Protein AF-A0AAV2A8S5-F1 (afdb_monomer)

Solvent-accessible surface area (backbone atoms only — not comparable to full-atom values): 15369 Å² total; per-residue (Å²): 133,88,80,83,81,82,89,69,86,78,89,75,78,63,73,61,67,62,59,47,52,52,44,52,50,54,40,58,57,46,74,71,39,94,86,59,52,70,71,55,51,49,51,48,52,50,54,44,53,50,54,53,51,52,50,52,51,51,54,52,54,48,53,51,50,53,50,50,52,51,53,51,54,50,52,52,52,51,51,53,52,51,51,53,52,54,51,53,52,53,51,52,53,48,54,54,48,52,51,51,52,50,49,52,51,52,53,53,51,48,55,51,50,50,56,53,47,56,52,51,51,53,52,49,52,53,52,51,52,51,53,50,53,53,48,52,52,53,48,53,52,49,53,51,52,50,53,53,50,54,54,48,52,50,55,48,50,56,50,48,54,54,52,40,50,77,67,74,42,56,81,60,50,63,63,48,65,76,73,61,86,65,79,85,64,75,70,66,72,72,69,60,69,79,76,70,68,88,76,72,89,74,74,77,77,78,78,73,86,81,81,84,83,83,87,80,88,85,85,86,84,83,86,79,90,84,88,82,86,84,90,83,86,90,84,88,86,89,79,89,86,83,84,85,135

Sequence (245 aa):
MNNQVDTSDDSCKSPTGLRNKNLDERFLEAESNPNISELELFGIRRKRVEAENARRRALINKAITDKKMQTQAEAIKLAKITQELNRLDSILSADVSILRDYIEQASMEFSKAEKRYLKAEKEFIEAKFDLYEKMQRKEQLTEHLCAIIEQNENRKADKLVELMKQLEMEAIIEDYDINNSQPVLSKFCLLNDETYHCCQTLKPSQKTPSTDLKQEQEAVPQTPEEINSPEDSMKTENCCTDQSP

InterPro domains:
  IPR007033 RAB6-interacting golgin [PF04949] (31-168)
  IPR007033 RAB6-interacting golgin [PTHR21470] (29-203)

Mean predicted aligned error: 18.64 Å

Secondary structure (DSSP, 8-state):
--------------THHHHHHHHHHHHHHHHS-TTS-HHHHHHHHHHHHHHHHHHHHHHHHHHHHHHHHHHHHHHHHHHHHHHHHHHHHHHHHHHHHHHHHHHHHHHHHHHHHHHHHHHHHHHHHHHHHHHHHHHHHHHHHHHHHHHHHHHHHHHHHHHHHHHHHHTT-HHHHHHHHTT--S-TTTTSGGGGTTT--TT---PPP----------------------------------------

Organism: NCBI:txid280406

Radius of gyration: 59.89 Å; Cα contacts (8 Å, |Δi|>4): 23; chains: 1; bounding box: 113×79×164 Å

Structure (mmCIF, N/CA/C/O backbone):
data_AF-A0AAV2A8S5-F1
#
_entry.id   AF-A0AAV2A8S5-F1
#
loop_
_atom_site.group_PDB
_atom_site.id
_atom_site.type_symbol
_atom_site.label_atom_id
_atom_site.label_alt_id
_atom_site.label_comp_id
_atom_site.label_asym_id
_atom_site.label_entity_id
_atom_site.label_seq_id
_atom_site.pdbx_PDB_ins_code
_atom_site.Cartn_x
_atom_site.Cartn_y
_atom_site.Cartn_z
_atom_site.occupancy
_atom_site.B_iso_or_equiv
_atom_site.auth_seq_id
_atom_site.auth_comp_id
_atom_site.auth_asym_id
_atom_site.auth_atom_id
_atom_site.pdbx_PDB_model_num
ATOM 1 N N . MET A 1 1 ? 43.458 7.296 -16.568 1.00 42.97 1 MET A N 1
ATOM 2 C CA . MET A 1 1 ? 44.382 6.630 -17.508 1.00 42.97 1 MET A CA 1
ATOM 3 C C . MET A 1 1 ? 44.325 7.383 -18.820 1.00 42.97 1 MET A C 1
ATOM 5 O O . MET A 1 1 ? 43.263 7.452 -19.424 1.00 42.97 1 MET A O 1
ATOM 9 N N . ASN A 1 2 ? 45.441 8.032 -19.153 1.00 38.00 2 ASN A N 1
ATOM 10 C CA . ASN A 1 2 ? 45.689 8.737 -20.407 1.00 38.00 2 ASN A CA 1
ATOM 11 C C . ASN A 1 2 ? 45.320 7.865 -21.608 1.00 38.00 2 ASN A C 1
ATOM 13 O O . ASN A 1 2 ? 45.673 6.693 -21.610 1.00 38.00 2 ASN A O 1
ATOM 17 N N . ASN A 1 3 ? 44.715 8.456 -22.637 1.00 39.16 3 ASN A N 1
ATOM 18 C CA . ASN A 1 3 ? 44.991 8.045 -24.009 1.00 39.16 3 ASN A CA 1
ATOM 19 C C . ASN A 1 3 ? 45.106 9.293 -24.879 1.00 39.16 3 ASN A C 1
ATOM 21 O O . ASN A 1 3 ? 44.138 9.894 -25.338 1.00 39.16 3 ASN A O 1
ATOM 25 N N . GLN A 1 4 ? 46.370 9.672 -24.982 1.00 40.53 4 GLN A N 1
ATOM 26 C CA . GLN A 1 4 ? 46.998 10.596 -25.895 1.00 40.53 4 GLN A CA 1
ATOM 27 C C . GLN A 1 4 ? 46.743 10.080 -27.315 1.00 40.53 4 GLN A C 1
ATOM 29 O O . GLN A 1 4 ? 47.153 8.974 -27.660 1.00 40.53 4 GLN A O 1
ATOM 34 N N . VAL A 1 5 ? 45.981 10.830 -28.109 1.00 43.56 5 VAL A N 1
ATOM 35 C CA . VAL A 1 5 ? 45.852 10.554 -29.541 1.00 43.56 5 VAL A CA 1
ATOM 36 C C . VAL A 1 5 ? 47.035 11.243 -30.201 1.00 43.56 5 VAL A C 1
ATOM 38 O O . VAL A 1 5 ? 46.997 12.445 -30.454 1.00 43.56 5 VAL A O 1
ATOM 41 N N . ASP A 1 6 ? 48.101 10.473 -30.405 1.00 38.03 6 ASP A N 1
ATOM 42 C CA . ASP A 1 6 ? 49.208 10.833 -31.283 1.00 38.03 6 ASP A CA 1
ATOM 43 C C . ASP A 1 6 ? 48.657 11.059 -32.693 1.00 38.03 6 ASP A C 1
ATOM 45 O O . ASP A 1 6 ? 48.356 10.131 -33.443 1.00 38.03 6 ASP A O 1
ATOM 49 N N . THR A 1 7 ? 48.491 12.325 -33.057 1.00 46.66 7 THR A N 1
ATOM 50 C CA . THR A 1 7 ? 48.400 12.752 -34.449 1.00 46.66 7 THR A CA 1
ATOM 51 C C . THR A 1 7 ? 49.823 12.987 -34.936 1.00 46.66 7 THR A C 1
ATOM 53 O O . THR A 1 7 ? 50.337 14.104 -34.884 1.00 46.66 7 THR A O 1
ATOM 56 N N . SER A 1 8 ? 50.490 11.920 -35.359 1.00 44.34 8 SER A N 1
ATOM 57 C CA . SER A 1 8 ? 51.771 11.992 -36.056 1.00 44.34 8 SER A CA 1
ATOM 58 C C . SER A 1 8 ? 51.710 11.103 -37.289 1.00 44.34 8 SER A C 1
ATOM 60 O O . SER A 1 8 ? 51.381 9.928 -37.189 1.00 44.34 8 SER A O 1
ATOM 62 N N . ASP A 1 9 ? 51.989 11.742 -38.424 1.00 38.28 9 ASP A N 1
ATOM 63 C CA . ASP A 1 9 ? 52.490 11.192 -39.679 1.00 38.28 9 ASP A CA 1
ATOM 64 C C . ASP A 1 9 ? 51.774 9.979 -40.297 1.00 38.28 9 ASP A C 1
ATOM 66 O O . ASP A 1 9 ? 51.889 8.851 -39.843 1.00 38.28 9 ASP A O 1
ATOM 70 N N . ASP A 1 10 ? 51.185 10.186 -41.480 1.00 38.72 10 ASP A N 1
ATOM 71 C CA . ASP A 1 10 ? 51.929 9.738 -42.659 1.00 38.72 10 ASP A CA 1
ATOM 72 C C . ASP A 1 10 ? 51.456 10.442 -43.939 1.00 38.72 10 ASP A C 1
ATOM 74 O O . ASP A 1 10 ? 50.344 10.256 -44.451 1.00 38.72 10 ASP A O 1
ATOM 78 N N . SER A 1 11 ? 52.350 11.261 -44.485 1.00 45.50 11 SER A N 1
ATOM 79 C CA . SER A 1 11 ? 52.284 11.807 -45.835 1.00 45.50 11 SER A CA 1
ATOM 80 C C . SER A 1 11 ? 52.452 10.664 -46.842 1.00 45.50 11 SER A C 1
ATOM 82 O O . SER A 1 11 ? 53.487 10.510 -47.489 1.00 45.50 11 SER A O 1
ATOM 84 N N . CYS A 1 12 ? 51.403 9.875 -47.056 1.00 38.69 12 CYS A N 1
ATOM 85 C CA . CYS A 1 12 ? 51.392 8.868 -48.109 1.00 38.69 12 CYS A CA 1
ATOM 86 C C . CYS A 1 12 ? 50.999 9.510 -49.454 1.00 38.69 12 CYS A C 1
ATOM 88 O O . CYS A 1 12 ? 49.965 9.204 -50.053 1.00 38.69 12 CYS A O 1
ATOM 90 N N . LYS A 1 13 ? 51.843 10.418 -49.972 1.00 43.28 13 LYS A N 1
ATOM 91 C CA . LYS A 1 13 ? 51.898 10.676 -51.420 1.00 43.28 13 LYS A CA 1
ATOM 92 C C . LYS A 1 13 ? 52.460 9.409 -52.058 1.00 43.28 13 LYS A C 1
ATOM 94 O O . LYS A 1 13 ? 53.664 9.249 -52.213 1.00 43.28 13 LYS A O 1
ATOM 99 N N . SER A 1 14 ? 51.572 8.472 -52.372 1.00 45.59 14 SER A N 1
ATOM 100 C CA . SER A 1 14 ? 51.946 7.180 -52.935 1.00 45.59 14 SER A CA 1
ATOM 101 C C . SER A 1 14 ? 52.753 7.376 -54.242 1.00 45.59 14 SER A C 1
ATOM 103 O O . SER A 1 14 ? 52.225 8.011 -55.165 1.00 45.59 14 SER A O 1
ATOM 105 N N . PRO A 1 15 ? 53.976 6.814 -54.375 1.00 49.28 15 PRO A N 1
ATOM 106 C CA . PRO A 1 15 ? 54.845 6.914 -55.568 1.00 49.28 15 PRO A CA 1
ATOM 107 C C . PRO A 1 15 ? 54.222 6.394 -56.881 1.00 49.28 15 PRO A C 1
ATOM 109 O O . PRO A 1 15 ? 54.777 6.532 -57.971 1.00 49.28 15 PRO A O 1
ATOM 112 N N . THR A 1 16 ? 53.049 5.777 -56.788 1.00 54.03 16 THR A N 1
ATOM 113 C CA . THR A 1 16 ? 52.316 5.082 -57.848 1.00 54.03 16 THR A CA 1
ATOM 114 C C . THR A 1 16 ? 51.827 6.003 -58.966 1.00 54.03 16 THR A C 1
ATOM 116 O O . THR A 1 16 ? 51.713 5.565 -60.107 1.00 54.03 16 THR A O 1
ATOM 119 N N . GLY A 1 17 ? 51.566 7.284 -58.676 1.00 53.09 17 GLY A N 1
ATOM 120 C CA . GLY A 1 17 ? 51.090 8.245 -59.679 1.00 53.09 17 GLY A CA 1
ATOM 121 C C . GLY A 1 17 ? 52.113 8.556 -60.778 1.00 53.09 17 GLY A C 1
ATOM 122 O O . GLY A 1 17 ? 51.731 8.730 -61.930 1.00 53.09 17 GLY A O 1
ATOM 123 N N . LEU A 1 18 ? 53.406 8.582 -60.441 1.00 53.66 18 LEU A N 1
ATOM 124 C CA . LEU A 1 18 ? 54.494 8.841 -61.396 1.00 53.66 18 LEU A CA 1
ATOM 125 C C . LEU A 1 18 ? 54.835 7.591 -62.218 1.00 53.66 18 LEU A C 1
ATOM 127 O O . LEU A 1 18 ? 55.068 7.675 -63.420 1.00 53.66 18 LEU A O 1
ATOM 131 N N . ARG A 1 19 ? 54.781 6.412 -61.587 1.00 57.31 19 ARG A N 1
ATOM 132 C CA . ARG A 1 19 ? 55.037 5.119 -62.240 1.00 57.31 19 ARG A CA 1
ATOM 133 C C . ARG A 1 19 ? 53.984 4.761 -63.296 1.00 57.31 19 ARG A C 1
ATOM 135 O O . ARG A 1 19 ? 54.325 4.124 -64.285 1.00 57.31 19 ARG A O 1
ATOM 142 N N . ASN A 1 20 ? 52.736 5.191 -63.112 1.00 58.75 20 ASN A N 1
ATOM 143 C CA . ASN A 1 20 ? 51.655 4.924 -64.066 1.00 58.75 20 ASN A CA 1
ATOM 144 C C . ASN A 1 20 ? 51.700 5.846 -65.285 1.00 58.75 20 ASN A C 1
ATOM 146 O O . ASN A 1 20 ? 51.554 5.351 -66.395 1.00 58.75 20 ASN A O 1
ATOM 150 N N . LYS A 1 21 ? 52.010 7.137 -65.101 1.00 63.22 21 LYS A N 1
ATOM 151 C CA . LYS A 1 21 ? 52.255 8.055 -66.228 1.00 63.22 21 LYS A CA 1
ATOM 152 C C . LYS A 1 21 ? 53.346 7.518 -67.151 1.00 63.22 21 LYS A C 1
ATOM 154 O O . LYS A 1 21 ? 53.179 7.533 -68.358 1.00 63.22 21 LYS A O 1
ATOM 159 N N . ASN A 1 22 ? 54.386 6.918 -66.569 1.00 72.44 22 ASN A N 1
ATOM 160 C CA . ASN A 1 22 ? 55.456 6.276 -67.326 1.00 72.44 22 ASN A CA 1
ATOM 161 C C . ASN A 1 22 ? 54.991 5.030 -68.113 1.00 72.44 22 ASN A C 1
ATOM 163 O O . ASN A 1 22 ? 55.487 4.776 -69.203 1.00 72.44 22 ASN A O 1
ATOM 167 N N . LEU A 1 23 ? 54.035 4.249 -67.590 1.00 78.19 23 LEU A N 1
ATOM 168 C CA . LEU A 1 23 ? 53.432 3.114 -68.310 1.00 78.19 23 LEU A CA 1
ATOM 169 C C . LEU A 1 23 ? 52.439 3.572 -69.390 1.00 78.19 23 LEU A C 1
ATOM 171 O O . LEU A 1 23 ? 52.257 2.882 -70.394 1.00 78.19 23 LEU A O 1
ATOM 175 N N . ASP A 1 24 ? 51.798 4.723 -69.187 1.00 80.31 24 ASP A N 1
ATOM 176 C CA . ASP A 1 24 ? 50.909 5.337 -70.164 1.00 80.31 24 ASP A CA 1
ATOM 177 C C . ASP A 1 24 ? 51.697 5.946 -71.329 1.00 80.31 24 ASP A C 1
ATOM 179 O O . ASP A 1 24 ? 51.413 5.610 -72.478 1.00 80.31 24 ASP A O 1
ATOM 183 N N . GLU A 1 25 ? 52.742 6.720 -71.037 1.00 80.06 25 GLU A N 1
ATOM 184 C CA . GLU A 1 25 ? 53.702 7.259 -72.009 1.00 80.06 25 GLU A CA 1
ATOM 185 C C . GLU A 1 25 ? 54.395 6.137 -72.797 1.00 80.06 25 GLU A C 1
ATOM 187 O O . GLU A 1 25 ? 54.338 6.140 -74.023 1.00 80.06 25 GLU A O 1
ATOM 192 N N . ARG A 1 26 ? 54.920 5.097 -72.125 1.00 79.81 26 ARG A N 1
ATOM 193 C CA . ARG A 1 26 ? 55.574 3.955 -72.799 1.00 79.81 26 ARG A CA 1
ATOM 194 C C . ARG A 1 26 ? 54.687 3.220 -73.796 1.00 79.81 26 ARG A C 1
ATOM 196 O O . ARG A 1 26 ? 55.192 2.673 -74.767 1.00 79.81 26 ARG A O 1
ATOM 203 N N . PHE A 1 27 ? 53.388 3.123 -73.540 1.00 82.75 27 PHE A N 1
ATOM 204 C CA . PHE A 1 27 ? 52.480 2.478 -74.487 1.00 82.75 27 PHE A CA 1
ATOM 205 C C . PHE A 1 27 ? 52.125 3.406 -75.650 1.00 82.75 27 PHE A C 1
ATOM 207 O O . PHE A 1 27 ? 52.054 2.921 -76.769 1.00 82.75 27 PHE A O 1
ATOM 214 N N . LEU A 1 28 ? 51.961 4.714 -75.418 1.00 82.25 28 LEU A N 1
ATOM 215 C CA . LEU A 1 28 ? 51.733 5.692 -76.494 1.00 82.25 28 LEU A CA 1
ATOM 216 C C . LEU A 1 28 ? 52.939 5.770 -77.451 1.00 82.25 28 LEU A C 1
ATOM 218 O O . LEU A 1 28 ? 52.771 5.819 -78.670 1.00 82.25 28 LEU A O 1
ATOM 222 N N . GLU A 1 29 ? 54.155 5.715 -76.899 1.00 81.19 29 GLU A N 1
ATOM 223 C CA . GLU A 1 29 ? 55.406 5.615 -77.660 1.00 81.19 29 GLU A CA 1
ATOM 224 C C . GLU A 1 29 ? 55.507 4.287 -78.425 1.00 81.19 29 GLU A C 1
ATOM 226 O O . GLU A 1 29 ? 55.922 4.270 -79.584 1.00 81.19 29 GLU A O 1
ATOM 231 N N . ALA A 1 30 ? 55.096 3.174 -77.805 1.00 79.00 30 ALA A N 1
ATOM 232 C CA . ALA A 1 30 ? 55.163 1.858 -78.430 1.00 79.00 30 ALA A CA 1
ATOM 233 C C . ALA A 1 30 ? 54.108 1.639 -79.531 1.00 79.00 30 ALA A C 1
ATOM 235 O O . ALA A 1 30 ? 54.355 0.925 -80.496 1.00 79.00 30 ALA A O 1
ATOM 236 N N . GLU A 1 31 ? 52.938 2.259 -79.405 1.00 79.94 31 GLU A N 1
ATOM 237 C CA . GLU A 1 31 ? 51.854 2.195 -80.392 1.00 79.94 31 GLU A CA 1
ATOM 238 C C . GLU A 1 31 ? 52.178 3.006 -81.659 1.00 79.94 31 GLU A C 1
ATOM 240 O O . GLU A 1 31 ? 51.721 2.673 -82.749 1.00 79.94 31 GLU A O 1
ATOM 245 N N . SER A 1 32 ? 53.020 4.038 -81.529 1.00 79.69 32 SER A N 1
ATOM 246 C CA . SER A 1 32 ? 53.420 4.929 -82.629 1.00 79.69 32 SER A CA 1
ATOM 247 C C . SER A 1 32 ? 54.665 4.454 -83.396 1.00 79.69 32 SER A C 1
ATOM 249 O O . SER A 1 32 ? 55.028 5.055 -84.408 1.00 79.69 32 SER A O 1
ATOM 251 N N . ASN A 1 33 ? 55.352 3.407 -82.925 1.00 79.06 33 ASN A N 1
ATOM 252 C CA . ASN A 1 33 ? 56.600 2.923 -83.516 1.00 79.06 33 ASN A CA 1
ATOM 253 C C . ASN A 1 33 ? 56.351 1.725 -84.462 1.00 79.06 33 ASN A C 1
ATOM 255 O O . ASN A 1 33 ? 56.020 0.638 -83.987 1.00 79.06 33 ASN A O 1
ATOM 259 N N . PRO A 1 34 ? 56.584 1.863 -85.783 1.00 71.69 34 PRO A N 1
ATOM 260 C CA . PRO A 1 34 ? 56.286 0.821 -86.773 1.00 71.69 34 PRO A CA 1
ATOM 261 C C . PRO A 1 34 ? 57.199 -0.418 -86.698 1.00 71.69 34 PRO A C 1
ATOM 263 O O . PRO A 1 34 ? 56.951 -1.389 -87.407 1.00 71.69 34 PRO A O 1
ATOM 266 N N . ASN A 1 35 ? 58.250 -0.403 -85.866 1.00 76.31 35 ASN A N 1
ATOM 267 C CA . ASN A 1 35 ? 59.174 -1.532 -85.682 1.00 76.31 35 ASN A CA 1
ATOM 268 C C . ASN A 1 35 ? 58.846 -2.424 -84.469 1.00 76.31 35 ASN A C 1
ATOM 270 O O . ASN A 1 35 ? 59.583 -3.373 -84.201 1.00 76.31 35 ASN A O 1
ATOM 274 N N . ILE A 1 36 ? 57.784 -2.132 -83.714 1.00 80.94 36 ILE A N 1
ATOM 275 C CA . ILE A 1 36 ? 57.416 -2.912 -82.525 1.00 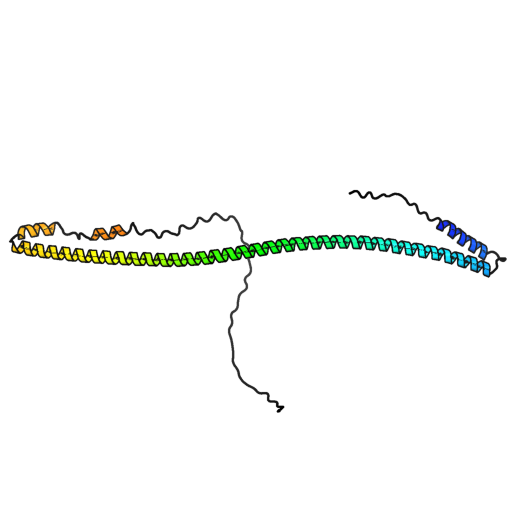80.94 36 ILE A CA 1
ATOM 276 C C . ILE A 1 36 ? 56.521 -4.087 -82.918 1.00 80.94 36 ILE A C 1
ATOM 278 O O . ILE A 1 36 ? 55.536 -3.934 -83.636 1.00 80.94 36 ILE A O 1
ATOM 282 N N . SER A 1 37 ? 56.865 -5.280 -82.429 1.00 83.94 37 SER A N 1
ATOM 283 C CA . SER A 1 37 ? 56.073 -6.488 -82.665 1.00 83.94 37 SER A CA 1
ATOM 284 C C . SER A 1 37 ? 54.724 -6.404 -81.943 1.00 83.94 37 SER A C 1
ATOM 286 O O . SER A 1 37 ? 54.645 -5.959 -80.797 1.00 83.94 37 SER A O 1
ATOM 288 N N . GLU A 1 38 ? 53.659 -6.908 -82.565 1.00 83.38 38 GLU A N 1
ATOM 289 C CA . GLU A 1 38 ? 52.311 -6.966 -81.979 1.00 83.38 38 GLU A CA 1
ATOM 290 C C . GLU A 1 38 ? 52.290 -7.666 -80.606 1.00 83.38 38 GLU A C 1
ATOM 292 O O . GLU A 1 38 ? 51.592 -7.242 -79.680 1.00 83.38 38 GLU A O 1
ATOM 297 N N . LEU A 1 39 ? 53.133 -8.691 -80.433 1.00 85.25 39 LEU A N 1
ATOM 298 C CA . LEU A 1 39 ? 53.299 -9.397 -79.163 1.00 85.25 39 LEU A CA 1
ATOM 299 C C . LEU A 1 39 ? 53.887 -8.494 -78.065 1.00 85.25 39 LEU A C 1
ATOM 301 O O . LEU A 1 39 ? 53.498 -8.586 -76.897 1.00 85.25 39 LEU A O 1
ATOM 305 N N . GLU A 1 40 ? 54.814 -7.611 -78.431 1.00 85.00 40 GLU A N 1
ATOM 306 C CA . GLU A 1 40 ? 55.439 -6.662 -77.514 1.00 85.00 40 GLU A CA 1
ATOM 307 C C . GLU A 1 40 ? 54.456 -5.551 -77.121 1.00 85.00 40 GLU A C 1
ATOM 309 O O . GLU A 1 40 ? 54.291 -5.276 -75.928 1.00 85.00 40 GLU A O 1
ATOM 314 N N . LEU A 1 41 ? 53.710 -5.001 -78.087 1.00 85.62 41 LEU A N 1
ATOM 315 C CA . LEU A 1 41 ? 52.651 -4.020 -77.834 1.00 85.62 41 LEU A CA 1
ATOM 316 C C . LEU A 1 41 ? 51.557 -4.588 -76.910 1.00 85.62 41 LEU A C 1
ATOM 318 O O . LEU A 1 41 ? 51.140 -3.930 -75.949 1.00 85.62 41 LEU A O 1
ATOM 322 N N . PHE A 1 42 ? 51.143 -5.841 -77.126 1.00 87.38 42 PHE A N 1
ATOM 323 C CA . PHE A 1 42 ? 50.224 -6.551 -76.232 1.00 87.38 42 PHE A CA 1
ATOM 324 C C . PHE A 1 42 ? 50.800 -6.711 -74.818 1.00 87.38 42 PHE A C 1
ATOM 326 O O . PHE A 1 42 ? 50.101 -6.480 -73.826 1.00 87.38 42 PHE A O 1
ATOM 333 N N . GLY A 1 43 ? 52.086 -7.053 -74.701 1.00 87.19 43 GLY A N 1
ATOM 334 C CA . GLY A 1 43 ? 52.784 -7.155 -73.420 1.00 87.19 43 GLY A CA 1
ATOM 335 C C . GLY A 1 43 ? 52.811 -5.833 -72.644 1.00 87.19 43 GLY A C 1
ATOM 336 O O . GLY A 1 43 ? 52.581 -5.828 -71.429 1.00 87.19 43 GLY A O 1
ATOM 337 N N . ILE A 1 44 ? 53.038 -4.710 -73.332 1.00 86.88 44 ILE A N 1
ATOM 338 C CA . ILE A 1 44 ? 52.995 -3.366 -72.737 1.00 86.88 44 ILE A CA 1
ATOM 339 C C . ILE A 1 44 ? 51.559 -3.020 -72.304 1.00 86.88 44 ILE A C 1
ATOM 341 O O . ILE A 1 44 ? 51.352 -2.593 -71.163 1.00 86.88 44 ILE A O 1
ATOM 345 N N . ARG A 1 45 ? 50.552 -3.289 -73.150 1.00 88.19 45 ARG A N 1
ATOM 346 C CA . ARG A 1 45 ? 49.130 -3.072 -72.822 1.00 88.19 45 ARG A CA 1
ATOM 347 C C . ARG A 1 45 ? 48.696 -3.859 -71.590 1.00 88.19 45 ARG A C 1
ATOM 349 O O . ARG A 1 45 ? 48.064 -3.301 -70.692 1.00 88.19 45 ARG A O 1
ATOM 356 N N . ARG A 1 46 ? 49.055 -5.145 -71.525 1.00 90.12 46 ARG A N 1
ATOM 357 C CA . ARG A 1 46 ? 48.734 -6.028 -70.398 1.00 90.12 46 ARG A CA 1
ATOM 358 C C . ARG A 1 46 ? 49.322 -5.489 -69.096 1.00 90.12 46 ARG A C 1
ATOM 360 O O . ARG A 1 46 ? 48.592 -5.356 -68.119 1.00 90.12 46 ARG A O 1
ATOM 367 N N . LYS A 1 47 ? 50.603 -5.095 -69.100 1.00 89.94 47 LYS A N 1
ATOM 368 C CA . LYS A 1 47 ? 51.278 -4.509 -67.927 1.00 89.94 47 LYS A CA 1
ATOM 369 C C . LYS A 1 47 ? 50.599 -3.225 -67.440 1.00 89.94 47 LYS A C 1
ATOM 371 O O . LYS A 1 47 ? 50.443 -3.047 -66.233 1.00 89.94 47 LYS A O 1
ATOM 376 N N . ARG A 1 48 ? 50.159 -2.350 -68.354 1.00 88.25 48 ARG A N 1
ATOM 377 C CA . ARG A 1 48 ? 49.404 -1.131 -68.011 1.00 88.25 48 ARG A CA 1
ATOM 378 C C . ARG A 1 48 ? 48.073 -1.474 -67.324 1.00 88.25 48 ARG A C 1
ATOM 380 O O . ARG A 1 48 ? 47.772 -0.942 -66.257 1.00 88.25 48 ARG A O 1
ATOM 387 N N . VAL A 1 49 ? 47.302 -2.401 -67.898 1.00 91.31 49 VAL A N 1
ATOM 388 C CA . VAL A 1 49 ? 46.010 -2.843 -67.340 1.00 91.31 49 VAL A CA 1
ATOM 389 C C . VAL A 1 49 ? 46.182 -3.531 -65.979 1.00 91.31 49 VAL A C 1
ATOM 391 O O . VAL A 1 49 ? 45.416 -3.264 -65.053 1.00 91.31 49 VAL A O 1
ATOM 394 N N . GLU A 1 50 ? 47.193 -4.387 -65.823 1.00 92.88 50 GLU A N 1
ATOM 395 C CA . GLU A 1 50 ? 47.508 -5.060 -64.556 1.00 92.88 50 GLU A CA 1
ATOM 396 C C . GLU A 1 50 ? 47.870 -4.064 -63.448 1.00 92.88 50 GLU A C 1
ATOM 398 O O . GLU A 1 50 ? 47.371 -4.199 -62.327 1.00 92.88 50 GLU A O 1
ATOM 403 N N . ALA A 1 51 ? 48.683 -3.047 -63.760 1.00 90.44 51 ALA A N 1
ATOM 404 C CA . ALA A 1 51 ? 49.066 -1.999 -62.815 1.00 90.44 51 ALA A CA 1
ATOM 405 C C . ALA A 1 51 ? 47.856 -1.170 -62.351 1.00 90.44 51 ALA A C 1
ATOM 407 O O . ALA A 1 51 ? 47.691 -0.913 -61.156 1.00 90.44 51 ALA A O 1
ATOM 408 N N . GLU A 1 52 ? 46.968 -0.804 -63.274 1.00 92.06 52 GLU A N 1
ATOM 409 C CA . GLU A 1 52 ? 45.754 -0.056 -62.950 1.00 92.06 52 GLU A CA 1
ATOM 410 C C . GLU A 1 52 ? 44.746 -0.906 -62.150 1.00 92.06 52 GLU A C 1
ATOM 412 O O . GLU A 1 52 ? 44.180 -0.447 -61.157 1.00 92.06 52 GLU A O 1
ATOM 417 N N . ASN A 1 53 ? 44.575 -2.187 -62.485 1.00 95.44 53 ASN A N 1
ATOM 418 C CA . ASN A 1 53 ? 43.741 -3.095 -61.694 1.00 95.44 53 ASN A CA 1
ATOM 419 C C . ASN A 1 53 ? 44.324 -3.354 -60.297 1.00 95.44 53 ASN A C 1
ATOM 421 O O . ASN A 1 53 ? 43.569 -3.456 -59.329 1.00 95.44 53 ASN A O 1
ATOM 425 N N . ALA A 1 54 ? 45.652 -3.425 -60.159 1.00 95.19 54 ALA A N 1
ATOM 426 C CA . ALA A 1 54 ? 46.306 -3.511 -58.856 1.00 95.19 54 ALA A CA 1
ATOM 427 C C . ALA A 1 54 ? 46.011 -2.270 -57.998 1.00 95.19 54 ALA A C 1
ATOM 429 O O . ALA A 1 54 ? 45.683 -2.408 -56.819 1.00 95.19 54 ALA A O 1
ATOM 430 N N . ARG A 1 55 ? 46.025 -1.073 -58.598 1.00 91.25 55 ARG A N 1
ATOM 431 C CA . ARG A 1 55 ? 45.632 0.171 -57.923 1.00 91.25 55 ARG A CA 1
ATOM 432 C C . ARG A 1 55 ? 44.167 0.149 -57.489 1.00 91.25 55 ARG A C 1
ATOM 434 O O . ARG A 1 55 ? 43.877 0.474 -56.340 1.00 91.25 55 ARG A O 1
ATOM 441 N N . ARG A 1 56 ? 43.247 -0.253 -58.370 1.00 96.38 56 ARG A N 1
ATOM 442 C CA . ARG A 1 56 ? 41.815 -0.360 -58.033 1.00 96.38 56 ARG A CA 1
ATOM 443 C C . ARG A 1 56 ? 41.579 -1.328 -56.880 1.00 96.38 56 ARG A C 1
ATOM 445 O O . ARG A 1 56 ? 40.883 -0.972 -55.936 1.00 96.38 56 ARG A O 1
ATOM 452 N N . ARG A 1 57 ? 42.218 -2.505 -56.901 1.00 96.62 57 ARG A N 1
ATOM 453 C CA . ARG A 1 57 ? 42.163 -3.468 -55.787 1.00 96.62 57 ARG A CA 1
ATOM 454 C C . ARG A 1 57 ? 42.682 -2.867 -54.483 1.00 96.62 57 ARG A C 1
ATOM 456 O O . ARG A 1 57 ? 42.045 -3.039 -53.451 1.00 96.62 57 ARG A O 1
ATOM 463 N N . ALA A 1 58 ? 43.792 -2.130 -54.526 1.00 95.88 58 ALA A N 1
ATOM 464 C CA . ALA A 1 58 ? 44.332 -1.464 -53.342 1.00 95.88 58 ALA A CA 1
ATOM 465 C C . ALA A 1 58 ? 43.362 -0.411 -52.774 1.00 95.88 58 ALA A C 1
ATOM 467 O O . ALA A 1 58 ? 43.142 -0.374 -51.565 1.00 95.88 58 ALA A O 1
ATOM 468 N N . LEU A 1 59 ? 42.735 0.402 -53.633 1.00 96.25 59 LEU A N 1
ATOM 469 C CA . LEU A 1 59 ? 41.734 1.391 -53.216 1.00 96.25 59 LEU A CA 1
ATOM 470 C C . LEU A 1 59 ? 40.487 0.733 -52.615 1.00 96.25 59 LEU A C 1
ATOM 472 O O . LEU A 1 59 ? 40.014 1.176 -51.571 1.00 96.25 59 LEU A O 1
ATOM 476 N N . ILE A 1 60 ? 39.989 -0.342 -53.233 1.00 96.94 60 ILE A N 1
ATOM 477 C CA . ILE A 1 60 ? 38.848 -1.111 -52.720 1.00 96.94 60 ILE A CA 1
ATOM 478 C C . ILE A 1 60 ? 39.184 -1.716 -51.352 1.00 96.94 60 ILE A C 1
ATOM 480 O O . ILE A 1 60 ? 38.418 -1.541 -50.410 1.00 96.94 60 ILE A O 1
ATOM 484 N N . ASN A 1 61 ? 40.344 -2.360 -51.201 1.00 97.56 61 ASN A N 1
ATOM 485 C CA . ASN A 1 61 ? 40.764 -2.949 -49.924 1.00 97.56 61 ASN A CA 1
ATOM 486 C C . ASN A 1 61 ? 40.920 -1.900 -48.816 1.00 97.56 61 ASN A C 1
ATOM 488 O O . ASN A 1 61 ? 40.547 -2.160 -47.669 1.00 97.56 61 ASN A O 1
ATOM 492 N N . LYS A 1 62 ? 41.426 -0.707 -49.157 1.00 97.00 62 LYS A N 1
ATOM 493 C CA . LYS A 1 62 ? 41.481 0.420 -48.224 1.00 97.00 62 LYS A CA 1
ATOM 494 C C . LYS A 1 62 ? 40.073 0.838 -47.798 1.00 97.00 62 LYS A C 1
ATOM 496 O O . LYS A 1 62 ? 39.790 0.859 -46.608 1.00 97.00 62 LYS A O 1
ATOM 501 N N . ALA A 1 63 ? 39.171 1.067 -48.754 1.00 97.69 63 ALA A N 1
ATOM 502 C CA . ALA A 1 63 ? 37.791 1.453 -48.463 1.00 97.69 63 ALA A CA 1
ATOM 503 C C . ALA A 1 63 ? 37.044 0.398 -47.625 1.00 97.69 63 ALA A C 1
ATOM 505 O O . ALA A 1 63 ? 36.305 0.759 -46.712 1.00 97.69 63 ALA A O 1
ATOM 506 N N . ILE A 1 64 ? 37.260 -0.896 -47.890 1.00 97.81 64 ILE A N 1
ATOM 507 C CA . ILE A 1 64 ? 36.697 -1.998 -47.094 1.00 97.81 64 ILE A CA 1
ATOM 508 C C . ILE A 1 64 ? 37.226 -1.951 -45.659 1.00 97.81 64 ILE A C 1
ATOM 510 O O . ILE A 1 64 ? 36.440 -2.072 -44.722 1.00 97.81 64 ILE A O 1
ATOM 514 N N . THR A 1 65 ? 38.535 -1.767 -45.474 1.00 97.38 65 THR A N 1
ATOM 515 C CA . THR A 1 65 ? 39.145 -1.680 -44.138 1.00 97.38 65 THR A CA 1
ATOM 516 C C . THR A 1 65 ? 38.615 -0.474 -43.369 1.00 97.38 65 THR A C 1
ATOM 518 O O . THR A 1 65 ? 38.164 -0.634 -42.238 1.00 97.38 65 THR A O 1
ATOM 521 N N . ASP A 1 66 ? 38.576 0.699 -44.002 1.00 97.38 66 ASP A N 1
ATOM 522 C CA . ASP A 1 66 ? 38.072 1.930 -43.390 1.00 97.38 66 ASP A CA 1
ATOM 523 C C . ASP A 1 66 ? 36.599 1.770 -42.976 1.00 97.38 66 ASP A C 1
ATOM 525 O O . ASP A 1 66 ? 36.224 2.088 -41.845 1.00 97.38 66 ASP A O 1
ATOM 529 N N . LYS A 1 67 ? 35.764 1.195 -43.853 1.00 98.00 67 LYS A N 1
ATOM 530 C CA . LYS A 1 67 ? 34.360 0.893 -43.542 1.00 98.00 67 LYS A CA 1
ATOM 531 C C . LYS A 1 67 ? 34.224 -0.124 -42.415 1.00 98.00 67 LYS A C 1
ATOM 533 O O . LYS A 1 67 ? 33.425 0.091 -41.511 1.00 98.00 67 LYS A O 1
ATOM 538 N N . LYS A 1 68 ? 35.030 -1.187 -42.416 1.00 97.88 68 LYS A N 1
ATOM 539 C CA . LYS A 1 68 ? 35.044 -2.188 -41.342 1.00 97.88 68 LYS A CA 1
ATOM 540 C C . LYS A 1 68 ? 35.402 -1.559 -39.995 1.00 97.88 68 LYS A C 1
ATOM 542 O O . LYS A 1 68 ? 34.747 -1.863 -39.001 1.00 97.88 68 LYS A O 1
ATOM 547 N N . MET A 1 69 ? 36.400 -0.676 -39.958 1.00 97.81 69 MET A N 1
ATOM 548 C CA . MET A 1 69 ? 36.787 0.033 -38.735 1.00 97.81 69 MET A CA 1
ATOM 549 C C . MET A 1 69 ? 35.679 0.971 -38.244 1.00 97.81 69 MET A C 1
ATOM 551 O O . MET A 1 69 ? 35.377 0.969 -37.052 1.00 97.81 69 MET A O 1
ATOM 555 N N . GLN A 1 70 ? 35.030 1.716 -39.147 1.00 97.69 70 GLN A N 1
ATOM 556 C CA . GLN A 1 70 ? 33.878 2.563 -38.808 1.00 97.69 70 GLN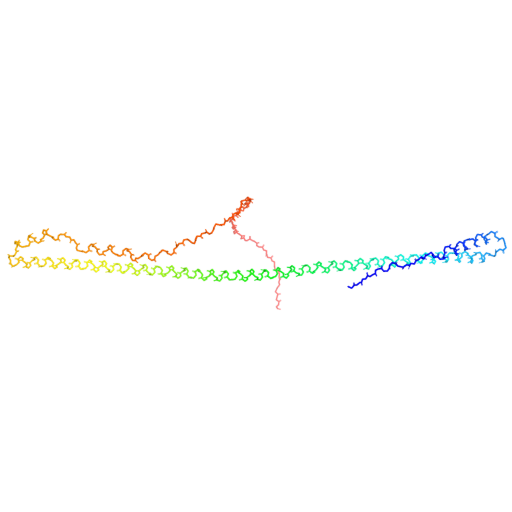 A CA 1
ATOM 557 C C . GLN A 1 70 ? 32.733 1.736 -38.214 1.00 97.69 70 GLN A C 1
ATOM 559 O O . GLN A 1 70 ? 32.273 2.030 -37.113 1.00 97.69 70 GLN A O 1
ATOM 564 N N . THR A 1 71 ? 32.337 0.648 -38.881 1.00 98.06 71 THR A N 1
ATOM 565 C CA . THR A 1 71 ? 31.279 -0.246 -38.392 1.00 98.06 71 THR A CA 1
ATOM 566 C C . THR A 1 71 ? 31.633 -0.865 -37.040 1.00 98.06 71 THR A C 1
ATOM 568 O O . THR A 1 71 ? 30.774 -0.968 -36.170 1.00 98.06 71 THR A O 1
ATOM 571 N N . GLN A 1 72 ? 32.894 -1.245 -36.815 1.00 97.94 72 GLN A N 1
ATOM 572 C CA . GLN A 1 72 ? 33.331 -1.766 -35.519 1.00 97.94 72 GLN A CA 1
ATOM 573 C C . GLN A 1 72 ? 33.247 -0.700 -34.416 1.00 97.94 72 GLN A C 1
ATOM 575 O O . GLN A 1 72 ? 32.784 -0.993 -33.314 1.00 97.94 72 GLN A O 1
ATOM 580 N N . ALA A 1 73 ? 33.663 0.536 -34.702 1.00 97.88 73 ALA A N 1
ATOM 581 C CA . ALA A 1 73 ? 33.570 1.641 -33.753 1.00 97.88 73 ALA A CA 1
ATOM 582 C C . ALA A 1 73 ? 32.109 1.968 -33.399 1.00 97.88 73 ALA A C 1
ATOM 584 O O . ALA A 1 73 ? 31.780 2.161 -32.226 1.00 97.88 73 ALA A O 1
ATOM 585 N N . GLU A 1 74 ? 31.220 1.969 -34.393 1.00 98.12 74 GLU A N 1
ATOM 586 C CA . GLU A 1 74 ? 29.779 2.138 -34.197 1.00 98.12 74 GLU A CA 1
ATOM 587 C C . GLU A 1 74 ? 29.179 0.990 -33.380 1.00 98.12 74 GLU A C 1
ATOM 589 O O . GLU A 1 74 ? 28.461 1.250 -32.416 1.00 98.12 74 GLU A O 1
ATOM 594 N N . ALA A 1 75 ? 29.531 -0.264 -33.677 1.00 98.38 75 ALA A N 1
ATOM 595 C CA . ALA A 1 75 ? 29.071 -1.426 -32.917 1.00 98.38 75 ALA A CA 1
ATOM 596 C C . ALA A 1 75 ? 29.485 -1.347 -31.437 1.00 98.38 75 ALA A C 1
ATOM 598 O O . ALA A 1 75 ? 28.671 -1.601 -30.551 1.00 98.38 75 ALA A O 1
ATOM 599 N N . ILE A 1 76 ? 30.723 -0.923 -31.150 1.00 98.19 76 ILE A N 1
ATOM 600 C CA . ILE A 1 76 ? 31.194 -0.701 -29.773 1.00 98.19 76 ILE A CA 1
ATOM 601 C C . ILE A 1 76 ? 30.393 0.419 -29.098 1.00 98.19 76 ILE A C 1
ATOM 603 O O . ILE A 1 76 ? 30.030 0.301 -27.927 1.00 98.19 76 I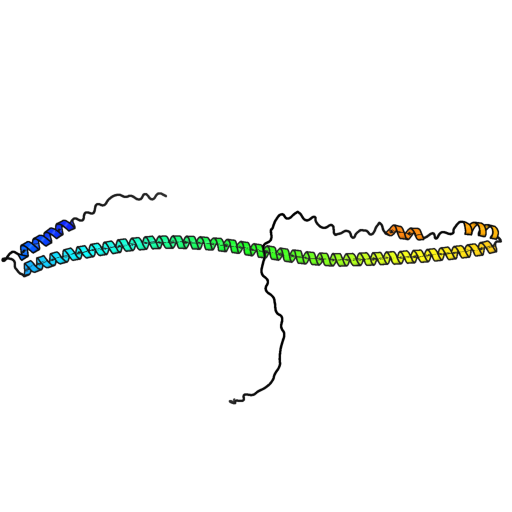LE A O 1
ATOM 607 N N . LYS A 1 77 ? 30.105 1.511 -29.814 1.00 98.50 77 LYS A N 1
ATOM 608 C CA . LYS A 1 77 ? 29.295 2.616 -29.285 1.00 98.50 77 LYS A CA 1
ATOM 609 C C . LYS A 1 77 ? 27.877 2.151 -28.948 1.00 98.50 77 LYS A C 1
ATOM 611 O O . LYS A 1 77 ? 27.398 2.442 -27.855 1.00 98.50 77 LYS A O 1
ATOM 616 N N . LEU A 1 78 ? 27.236 1.402 -29.844 1.00 98.50 78 LEU A N 1
ATOM 617 C CA . LEU A 1 78 ? 25.905 0.833 -29.624 1.00 98.50 78 LEU A CA 1
ATOM 618 C C . LEU A 1 78 ? 25.889 -0.133 -28.435 1.00 98.50 78 LEU A C 1
ATOM 620 O O . LEU A 1 78 ? 24.985 -0.056 -27.606 1.00 98.50 78 LEU A O 1
ATOM 624 N N . ALA A 1 79 ? 26.911 -0.983 -28.297 1.00 98.31 79 ALA A N 1
ATOM 625 C CA . ALA A 1 79 ? 27.034 -1.897 -27.163 1.00 98.31 79 ALA A CA 1
ATOM 626 C C . ALA A 1 79 ? 27.123 -1.145 -25.825 1.00 98.31 79 ALA A C 1
ATOM 628 O O . ALA A 1 79 ? 26.432 -1.503 -24.875 1.00 98.31 79 ALA A O 1
ATOM 629 N N . LYS A 1 80 ? 27.909 -0.061 -25.764 1.00 98.50 80 LYS A N 1
ATOM 630 C CA . LYS A 1 80 ? 28.008 0.789 -24.565 1.00 98.50 80 LYS A CA 1
ATOM 631 C C . LYS A 1 80 ? 26.680 1.457 -24.214 1.00 98.50 80 LYS A C 1
ATOM 633 O O . LYS A 1 80 ? 26.298 1.461 -23.051 1.00 98.50 80 LYS A O 1
ATOM 638 N N . ILE A 1 81 ? 25.977 1.998 -25.210 1.00 98.44 81 ILE A N 1
ATOM 639 C CA . ILE A 1 81 ? 24.662 2.623 -25.002 1.00 98.44 81 ILE A CA 1
ATOM 640 C C . ILE A 1 81 ? 23.656 1.587 -24.486 1.00 98.44 81 ILE A C 1
ATOM 642 O O . ILE A 1 81 ? 22.949 1.850 -23.521 1.00 98.44 81 ILE A O 1
ATOM 646 N N . THR A 1 82 ?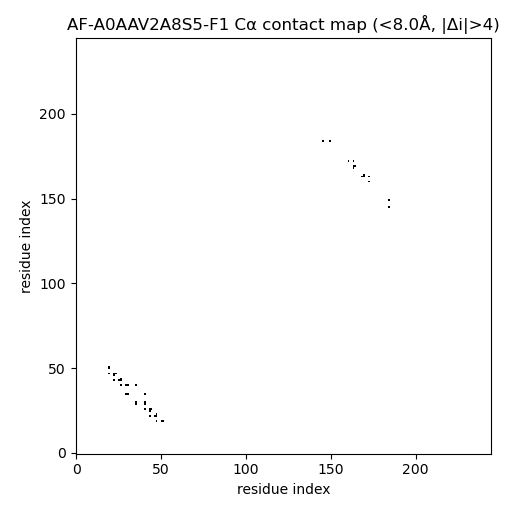 23.638 0.395 -25.085 1.00 98.31 82 THR A N 1
ATOM 647 C CA . THR A 1 82 ? 22.748 -0.702 -24.674 1.00 98.31 82 THR A CA 1
ATOM 648 C C . THR A 1 82 ? 23.046 -1.156 -23.245 1.00 98.31 82 THR A C 1
ATOM 650 O O . THR A 1 82 ? 22.130 -1.358 -22.456 1.00 98.31 82 THR A O 1
ATOM 653 N N . GLN A 1 83 ? 24.326 -1.280 -22.885 1.00 98.50 83 GLN A N 1
ATOM 654 C CA . GLN A 1 83 ? 24.734 -1.641 -21.529 1.00 98.50 83 GLN A CA 1
ATOM 655 C C . GLN A 1 83 ? 24.270 -0.606 -20.500 1.00 98.50 83 GLN A C 1
ATOM 657 O O . GLN A 1 83 ? 23.773 -0.987 -19.443 1.00 98.50 83 GLN A O 1
ATOM 662 N N . GLU A 1 84 ? 24.425 0.683 -20.801 1.00 98.44 84 GLU A N 1
ATOM 663 C CA . GLU A 1 84 ? 24.000 1.744 -19.889 1.00 98.44 84 GLU A CA 1
ATOM 664 C C . GLU A 1 84 ? 22.477 1.780 -19.734 1.00 98.44 84 GLU A C 1
ATOM 666 O O . GLU A 1 84 ? 21.984 1.910 -18.618 1.00 98.44 84 GLU A O 1
ATOM 671 N N . LEU A 1 85 ? 21.728 1.576 -20.821 1.00 98.44 85 LEU A N 1
ATOM 672 C CA . LEU A 1 85 ? 20.269 1.479 -20.769 1.00 98.44 85 LEU A CA 1
ATOM 673 C C . LEU A 1 85 ? 19.821 0.301 -19.890 1.00 98.44 85 LEU A C 1
ATOM 675 O O . LEU A 1 85 ? 19.053 0.492 -18.953 1.00 98.44 85 LEU A O 1
ATOM 679 N N . ASN A 1 86 ? 20.406 -0.882 -20.094 1.00 98.25 86 ASN A N 1
ATOM 680 C CA . ASN A 1 86 ? 20.123 -2.055 -19.264 1.00 98.25 86 ASN A CA 1
ATOM 681 C C . ASN A 1 86 ? 20.484 -1.828 -17.785 1.00 98.25 86 ASN A C 1
ATOM 683 O O . ASN A 1 86 ? 19.818 -2.347 -16.890 1.00 98.25 86 ASN A O 1
ATOM 687 N N . ARG A 1 87 ? 21.548 -1.063 -17.506 1.00 98.38 87 ARG A N 1
ATOM 688 C CA . ARG A 1 87 ? 21.937 -0.700 -16.136 1.00 98.38 87 ARG A CA 1
ATOM 689 C C . ARG A 1 87 ? 20.867 0.169 -15.475 1.00 98.38 87 ARG A C 1
ATOM 691 O O . ARG A 1 87 ? 20.535 -0.077 -14.318 1.00 98.38 87 ARG A O 1
ATOM 698 N N . LEU A 1 88 ? 20.340 1.162 -16.193 1.00 98.50 88 LEU A N 1
ATOM 699 C CA . LEU A 1 88 ? 19.260 2.021 -15.701 1.00 98.50 88 LEU A CA 1
ATOM 700 C C . LEU A 1 88 ? 17.989 1.209 -15.423 1.00 98.50 88 LEU A C 1
ATOM 702 O O . LEU A 1 88 ? 17.423 1.340 -14.339 1.00 98.50 88 LEU A O 1
ATOM 706 N N . ASP A 1 89 ? 17.606 0.314 -16.337 1.00 98.44 89 ASP A N 1
ATOM 707 C CA . ASP A 1 89 ? 16.448 -0.571 -16.157 1.00 98.44 89 ASP A CA 1
ATOM 708 C C . ASP A 1 89 ? 16.620 -1.502 -14.951 1.00 98.44 89 ASP A C 1
ATOM 710 O O . ASP A 1 89 ? 15.691 -1.693 -14.166 1.00 98.44 89 ASP A O 1
ATOM 714 N N . SER A 1 90 ? 17.822 -2.052 -14.752 1.00 98.31 90 SER A N 1
ATOM 715 C CA . SER A 1 90 ? 18.114 -2.913 -13.604 1.00 98.31 90 SER A CA 1
ATOM 716 C C . SER A 1 90 ? 18.013 -2.168 -12.273 1.00 98.31 90 SER A C 1
ATOM 718 O O . SER A 1 90 ? 17.541 -2.753 -11.299 1.00 98.31 90 SER A O 1
ATOM 720 N N . ILE A 1 91 ? 18.463 -0.911 -12.211 1.00 98.12 91 ILE A N 1
ATOM 721 C CA . ILE A 1 91 ? 18.367 -0.091 -10.995 1.00 98.12 91 ILE A CA 1
ATOM 722 C C . ILE A 1 91 ? 16.908 0.239 -10.706 1.00 98.12 91 ILE A C 1
ATOM 724 O O . ILE A 1 91 ? 16.439 -0.009 -9.599 1.00 98.12 91 ILE A O 1
ATOM 728 N N . LEU A 1 92 ? 16.167 0.698 -11.716 1.00 98.31 92 LEU A N 1
ATOM 729 C CA . LEU A 1 92 ? 14.744 0.985 -11.566 1.00 98.31 92 LEU A CA 1
ATOM 730 C C . LEU A 1 92 ? 13.966 -0.260 -11.123 1.00 98.31 92 LEU A C 1
ATOM 732 O O . LEU A 1 92 ? 13.133 -0.181 -10.226 1.00 98.31 92 LEU A O 1
ATOM 736 N N . SER A 1 93 ? 14.247 -1.419 -11.722 1.00 98.50 93 SER A N 1
ATOM 737 C CA . SER A 1 93 ? 13.603 -2.675 -11.338 1.00 98.50 93 SER A CA 1
ATOM 738 C C . SER A 1 93 ? 13.894 -3.052 -9.883 1.00 98.50 93 SER A C 1
ATOM 740 O O . SER A 1 93 ? 13.006 -3.585 -9.217 1.00 98.50 93 SER A O 1
ATOM 742 N N . ALA A 1 94 ? 15.107 -2.792 -9.386 1.00 98.62 94 ALA A N 1
ATOM 743 C CA . ALA A 1 94 ? 15.459 -3.033 -7.990 1.00 98.62 94 ALA A CA 1
ATOM 744 C C . ALA A 1 94 ? 14.695 -2.086 -7.053 1.00 98.62 94 ALA A C 1
ATOM 746 O O . ALA A 1 94 ? 14.058 -2.551 -6.109 1.00 98.62 94 ALA A O 1
ATOM 747 N N . ASP A 1 95 ? 14.678 -0.788 -7.358 1.00 98.56 95 ASP A N 1
ATOM 748 C CA . ASP A 1 95 ? 13.975 0.219 -6.557 1.00 98.56 95 ASP A CA 1
ATOM 749 C C . ASP A 1 95 ? 12.464 -0.048 -6.510 1.00 98.56 95 ASP A C 1
ATOM 751 O O . ASP A 1 95 ? 11.844 -0.003 -5.447 1.00 98.56 95 ASP A O 1
ATOM 755 N N . VAL A 1 96 ? 11.862 -0.404 -7.650 1.00 98.62 96 VAL A N 1
ATOM 756 C CA . VAL A 1 96 ? 10.446 -0.788 -7.729 1.00 98.62 96 VAL A CA 1
ATOM 757 C C . VAL A 1 96 ? 10.165 -2.039 -6.898 1.00 98.62 96 VAL A C 1
ATOM 759 O O . VAL A 1 96 ? 9.130 -2.093 -6.235 1.00 98.62 96 VAL A O 1
ATOM 762 N N . SER A 1 97 ? 11.058 -3.035 -6.913 1.00 98.62 97 SER A N 1
ATOM 763 C CA . SER A 1 97 ? 10.907 -4.233 -6.078 1.00 98.62 97 SER A CA 1
ATOM 764 C C . SER A 1 97 ? 10.913 -3.869 -4.596 1.00 98.62 97 SER A C 1
ATOM 766 O O . SER A 1 97 ? 9.999 -4.249 -3.874 1.00 98.62 97 SER A O 1
ATOM 768 N N . ILE A 1 98 ? 11.883 -3.059 -4.166 1.00 98.50 98 ILE A N 1
ATOM 769 C CA . ILE A 1 98 ? 12.010 -2.615 -2.775 1.00 98.50 98 ILE A CA 1
ATOM 770 C C . ILE A 1 98 ? 10.757 -1.850 -2.332 1.00 98.50 98 ILE A C 1
ATOM 772 O O . ILE A 1 98 ? 10.215 -2.109 -1.260 1.00 98.50 98 ILE A O 1
ATOM 776 N N . LEU A 1 99 ? 10.262 -0.922 -3.157 1.00 98.75 99 LEU A N 1
ATOM 777 C CA . LEU A 1 99 ? 9.052 -0.166 -2.833 1.00 98.75 99 LEU A CA 1
ATOM 778 C C . LEU A 1 99 ? 7.814 -1.061 -2.742 1.00 98.75 99 LEU A C 1
ATOM 780 O O . LEU A 1 99 ? 6.993 -0.853 -1.853 1.00 98.75 99 LEU A O 1
ATOM 784 N N . ARG A 1 100 ? 7.680 -2.063 -3.618 1.00 98.69 100 ARG A N 1
ATOM 785 C CA . ARG A 1 100 ? 6.582 -3.039 -3.540 1.00 98.69 100 ARG A CA 1
ATOM 786 C C . ARG A 1 100 ? 6.634 -3.834 -2.240 1.00 98.69 100 ARG A C 1
ATOM 788 O O . ARG A 1 100 ? 5.600 -3.958 -1.591 1.00 98.69 100 ARG A O 1
ATOM 795 N N . ASP A 1 101 ? 7.816 -4.285 -1.831 1.00 98.62 101 ASP A N 1
ATOM 796 C CA . ASP A 1 101 ? 7.998 -5.022 -0.578 1.00 98.62 101 ASP A CA 1
ATOM 797 C C . ASP A 1 101 ? 7.650 -4.152 0.642 1.00 98.62 101 ASP A C 1
ATOM 799 O O . ASP A 1 101 ? 6.959 -4.603 1.556 1.00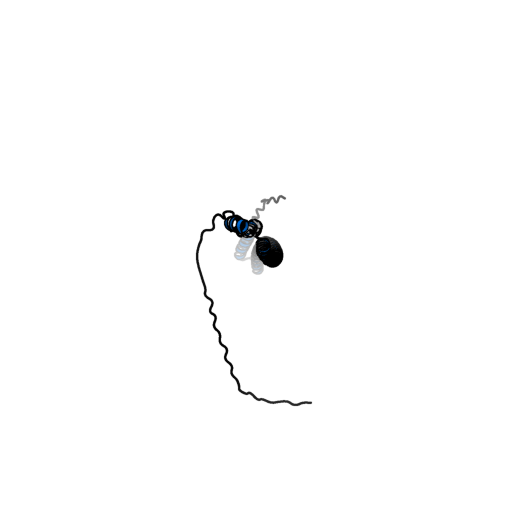 98.62 101 ASP A O 1
ATOM 803 N N . TYR A 1 102 ? 8.057 -2.876 0.644 1.00 98.69 102 TYR A N 1
ATOM 804 C CA . TYR A 1 102 ? 7.686 -1.936 1.706 1.00 98.69 102 TYR A CA 1
ATOM 805 C C . TYR A 1 102 ? 6.189 -1.634 1.745 1.00 98.69 102 TYR A C 1
ATOM 807 O O . TYR A 1 102 ? 5.622 -1.533 2.834 1.00 98.69 102 TYR A O 1
ATOM 815 N N . ILE A 1 103 ? 5.546 -1.487 0.584 1.00 98.62 103 ILE A N 1
ATOM 816 C CA . ILE A 1 103 ? 4.096 -1.288 0.499 1.00 98.62 103 ILE A CA 1
ATOM 817 C C . ILE A 1 103 ? 3.379 -2.511 1.066 1.00 98.62 103 ILE A C 1
ATOM 819 O O . ILE A 1 103 ? 2.522 -2.351 1.929 1.00 98.62 103 ILE A O 1
ATOM 823 N N . GLU A 1 104 ? 3.765 -3.718 0.653 1.00 98.69 104 GLU A N 1
ATOM 824 C CA . GLU A 1 104 ? 3.164 -4.960 1.145 1.00 98.69 104 GLU A CA 1
ATOM 825 C C . GLU A 1 104 ? 3.321 -5.091 2.667 1.00 98.69 104 GLU A C 1
ATOM 827 O O . GLU A 1 104 ? 2.349 -5.344 3.383 1.00 98.69 104 GLU A O 1
ATOM 832 N N . GLN A 1 105 ? 4.523 -4.829 3.186 1.00 98.56 105 GLN A N 1
ATOM 833 C CA . GLN A 1 105 ? 4.794 -4.835 4.622 1.00 98.56 105 GLN A CA 1
ATOM 834 C C . GLN A 1 105 ? 3.910 -3.822 5.371 1.00 98.56 105 GLN A C 1
ATOM 836 O O . GLN A 1 105 ? 3.286 -4.169 6.377 1.00 98.56 105 GLN A O 1
ATOM 841 N N . ALA A 1 106 ? 3.806 -2.588 4.872 1.00 98.69 106 ALA A N 1
ATOM 842 C CA . ALA A 1 106 ? 2.971 -1.552 5.476 1.00 98.69 106 ALA A CA 1
ATOM 843 C C . ALA A 1 106 ? 1.475 -1.908 5.423 1.00 98.69 106 ALA A C 1
ATOM 845 O O . ALA A 1 106 ? 0.756 -1.707 6.403 1.00 98.69 106 ALA A O 1
ATOM 846 N N . SER A 1 107 ? 1.000 -2.483 4.317 1.00 98.62 107 SER A N 1
ATOM 847 C CA . SER A 1 107 ? -0.383 -2.946 4.157 1.00 98.62 107 SER A CA 1
ATOM 848 C C . SER A 1 107 ? -0.723 -4.091 5.113 1.00 98.62 107 SER A C 1
ATOM 850 O O . SER A 1 107 ? -1.798 -4.099 5.726 1.00 98.62 107 SER A O 1
ATOM 852 N N . MET A 1 108 ? 0.204 -5.029 5.303 1.00 98.56 108 MET A N 1
ATOM 853 C CA . MET A 1 108 ? 0.098 -6.112 6.281 1.00 98.56 108 MET A CA 1
ATOM 854 C C . MET A 1 108 ? 0.032 -5.579 7.718 1.00 98.56 108 MET A C 1
ATOM 856 O O . MET A 1 108 ? -0.829 -5.992 8.504 1.00 98.56 108 MET A O 1
ATOM 860 N N . GLU A 1 109 ? 0.911 -4.639 8.071 1.00 98.56 109 GLU A N 1
ATOM 861 C CA . GLU A 1 109 ? 0.936 -4.003 9.391 1.00 98.56 109 GLU A CA 1
ATOM 862 C C . GLU A 1 109 ? -0.333 -3.196 9.667 1.00 98.56 109 GLU A C 1
ATOM 864 O O . GLU A 1 109 ? -0.924 -3.342 10.741 1.00 98.56 109 GLU A O 1
ATOM 869 N N . PHE A 1 110 ? -0.798 -2.419 8.687 1.00 98.62 110 PHE A N 1
ATOM 870 C CA . PHE A 1 110 ? -2.059 -1.689 8.756 1.00 98.62 110 PHE A CA 1
ATOM 871 C C . PHE A 1 110 ? -3.234 -2.636 9.010 1.00 98.62 110 PHE A C 1
ATOM 873 O O . PHE A 1 110 ? -3.954 -2.475 9.992 1.00 98.62 110 PHE A O 1
ATOM 880 N N . SER A 1 111 ? -3.371 -3.686 8.196 1.00 98.44 111 SER A N 1
ATOM 881 C CA . SER A 1 111 ? -4.457 -4.666 8.328 1.00 98.44 111 SER A CA 1
ATOM 882 C C . SER A 1 111 ? -4.436 -5.362 9.694 1.00 98.44 111 SER A C 1
ATOM 884 O O . SER A 1 111 ? -5.474 -5.669 10.285 1.00 98.44 111 SER A O 1
ATOM 886 N N . LYS A 1 112 ? -3.242 -5.628 10.235 1.00 98.50 112 LYS A N 1
ATOM 887 C CA . LYS A 1 112 ? -3.074 -6.197 11.578 1.00 98.50 112 LYS A CA 1
ATOM 888 C C . LYS A 1 112 ? -3.486 -5.207 12.670 1.00 98.50 112 LYS A C 1
ATOM 890 O O . LYS A 1 112 ? -4.143 -5.612 13.633 1.00 98.50 112 LYS A O 1
ATOM 895 N N . ALA A 1 113 ? -3.098 -3.940 12.539 1.00 98.50 113 ALA A N 1
ATOM 896 C CA . ALA A 1 113 ? -3.470 -2.882 13.471 1.00 98.50 113 ALA A CA 1
ATOM 897 C C . ALA A 1 113 ? -4.986 -2.642 13.466 1.00 98.50 113 ALA A C 1
ATOM 899 O O . ALA A 1 113 ? -5.593 -2.603 14.534 1.00 98.50 113 ALA A O 1
ATOM 900 N N . GLU A 1 114 ? -5.604 -2.593 12.286 1.00 98.38 114 GLU A N 1
ATOM 901 C CA . GLU A 1 114 ? -7.049 -2.454 12.100 1.00 98.38 114 GLU A CA 1
ATOM 902 C C . GLU A 1 114 ? -7.818 -3.602 12.767 1.00 98.38 114 GLU A C 1
ATOM 904 O O . GLU A 1 114 ? -8.695 -3.367 13.597 1.00 98.38 114 GLU A O 1
ATOM 909 N N . LYS A 1 115 ? -7.431 -4.860 12.515 1.00 98.31 115 LYS A N 1
ATOM 910 C CA . LYS A 1 115 ? -8.046 -6.027 13.177 1.00 98.31 115 LYS A CA 1
ATOM 911 C C . LYS A 1 115 ? -7.946 -5.953 14.701 1.00 98.31 115 LYS A C 1
ATOM 913 O O . LYS A 1 115 ? -8.893 -6.306 15.405 1.00 98.31 115 LYS A O 1
ATOM 918 N N . ARG A 1 116 ? -6.799 -5.510 15.228 1.00 98.31 116 ARG A N 1
ATOM 919 C CA . ARG A 1 116 ? -6.604 -5.337 16.675 1.00 98.31 116 ARG A CA 1
ATOM 920 C C . ARG A 1 116 ? -7.488 -4.217 17.223 1.00 98.31 116 ARG A C 1
ATOM 922 O O . ARG A 1 116 ? -8.053 -4.389 18.300 1.00 98.31 116 ARG A O 1
ATOM 929 N N . TYR A 1 117 ? -7.602 -3.110 16.497 1.00 98.25 117 TYR A N 1
ATOM 930 C CA . TYR A 1 117 ? -8.460 -1.987 16.857 1.00 98.25 117 TYR A CA 1
ATOM 931 C C . TYR A 1 117 ? -9.928 -2.412 16.933 1.00 98.25 117 TYR A C 1
ATOM 933 O O . TYR A 1 117 ? -10.536 -2.252 17.985 1.00 98.25 117 TYR A O 1
ATOM 941 N N . LEU A 1 118 ? -10.457 -3.055 15.888 1.00 98.00 118 LEU A N 1
ATOM 942 C CA . LEU A 1 118 ? -11.850 -3.517 15.854 1.00 98.00 118 LEU A CA 1
ATOM 943 C C . LEU A 1 118 ? -12.163 -4.497 16.990 1.00 98.00 118 LEU A C 1
ATOM 945 O O . LEU A 1 118 ? -13.231 -4.444 17.598 1.00 98.00 118 LEU A O 1
ATOM 949 N N . LYS A 1 119 ? -11.214 -5.382 17.323 1.00 98.12 119 LYS A N 1
ATOM 950 C CA . LYS A 1 119 ? -11.355 -6.279 18.475 1.00 98.12 119 LYS A CA 1
ATOM 951 C C . LYS A 1 119 ? -11.440 -5.499 19.792 1.00 98.12 119 LYS A C 1
ATOM 953 O O . LYS A 1 119 ? -12.320 -5.782 20.599 1.00 98.12 119 LYS A O 1
ATOM 958 N N . ALA A 1 120 ? -10.551 -4.529 19.997 1.00 97.81 120 ALA A N 1
ATOM 959 C CA . ALA A 1 120 ? -10.554 -3.700 21.199 1.00 97.81 120 ALA A CA 1
ATOM 960 C C . ALA A 1 120 ? -11.818 -2.829 21.300 1.00 97.81 120 ALA A C 1
ATOM 962 O O . ALA A 1 120 ? -12.351 -2.655 22.390 1.00 97.81 120 ALA A O 1
ATOM 963 N N . GLU A 1 121 ? -12.323 -2.312 20.179 1.00 96.88 121 GLU A N 1
ATOM 964 C CA . GLU A 1 121 ? -13.578 -1.559 20.127 1.00 96.88 121 GLU A CA 1
ATOM 965 C C . GLU A 1 121 ? -14.771 -2.436 20.514 1.00 96.88 121 GLU A C 1
ATOM 967 O O . GLU A 1 121 ? -15.580 -2.037 21.352 1.00 96.88 121 GLU A O 1
ATOM 972 N N . LYS A 1 122 ? -14.846 -3.661 19.980 1.00 97.56 122 LYS A N 1
ATOM 973 C CA . LYS A 1 122 ? -15.873 -4.631 20.370 1.00 97.56 122 LYS A CA 1
ATOM 974 C C . LYS A 1 122 ? -15.837 -4.910 21.877 1.00 97.56 122 LYS A C 1
ATOM 976 O O . LYS A 1 122 ? -16.867 -4.796 22.536 1.00 97.56 122 LYS A O 1
ATOM 981 N N . GLU A 1 123 ? -14.660 -5.223 22.419 1.00 97.31 123 GLU A N 1
ATOM 982 C CA . GLU A 1 123 ? -14.477 -5.479 23.856 1.00 97.31 123 GLU A CA 1
ATOM 983 C C . GLU A 1 123 ? -14.843 -4.249 24.706 1.00 97.31 123 GLU A C 1
ATOM 985 O O . GLU A 1 123 ? -15.483 -4.380 25.748 1.00 97.31 123 GLU A O 1
ATOM 990 N N . PHE A 1 124 ? -14.497 -3.041 24.250 1.00 96.50 124 PHE A N 1
ATOM 991 C CA . PHE A 1 124 ? -14.861 -1.792 24.920 1.00 96.50 124 PHE A CA 1
ATOM 992 C C . PHE A 1 124 ? -16.378 -1.581 24.964 1.00 96.50 124 PHE A C 1
ATOM 994 O O . PHE A 1 124 ? -16.917 -1.212 26.007 1.00 96.50 124 PHE A O 1
ATOM 1001 N N . ILE A 1 125 ? -17.071 -1.818 23.849 1.00 95.75 125 ILE A N 1
ATOM 1002 C CA . ILE A 1 125 ? -18.528 -1.686 23.770 1.00 95.75 125 ILE A CA 1
ATOM 1003 C C . ILE A 1 125 ? -19.197 -2.700 24.704 1.00 95.75 125 ILE A C 1
ATOM 1005 O O . ILE A 1 125 ? -20.057 -2.314 25.494 1.00 95.75 125 ILE A O 1
ATOM 1009 N N . GLU A 1 126 ? -18.773 -3.965 24.667 1.00 96.38 126 GLU A N 1
ATOM 1010 C CA . GLU A 1 126 ? -19.289 -5.019 25.551 1.00 96.38 126 GLU A CA 1
ATOM 1011 C C . GLU A 1 126 ? -19.090 -4.662 27.032 1.00 96.38 126 GLU A C 1
ATOM 1013 O O . GLU A 1 126 ? -20.046 -4.692 27.808 1.00 96.38 126 GLU A O 1
ATOM 1018 N N . ALA A 1 127 ? -17.885 -4.230 27.417 1.00 95.25 127 ALA A 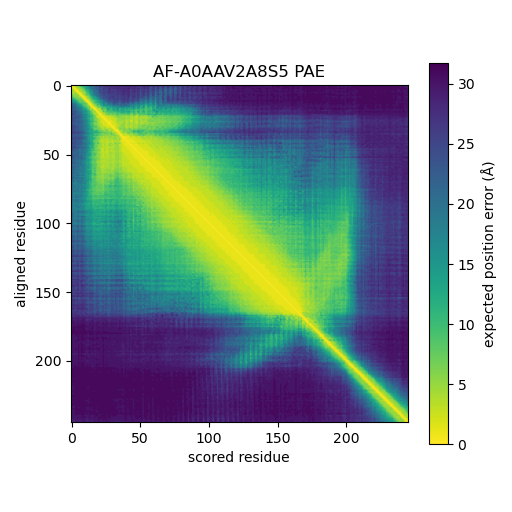N 1
ATOM 1019 C CA . ALA A 1 127 ? -17.586 -3.808 28.785 1.00 95.25 127 ALA A CA 1
ATOM 1020 C C . ALA A 1 127 ? -18.401 -2.577 29.216 1.00 95.25 127 ALA A C 1
ATOM 1022 O O . ALA A 1 127 ? -18.839 -2.487 30.365 1.00 95.25 127 ALA A O 1
ATOM 1023 N N . LYS A 1 128 ? -18.641 -1.630 28.301 1.00 92.88 128 LYS A N 1
ATOM 1024 C CA . LYS A 1 128 ? -19.474 -0.450 28.561 1.00 92.88 128 LYS A CA 1
ATOM 1025 C C . LYS A 1 128 ? -20.930 -0.838 28.828 1.00 92.88 128 LYS A C 1
ATOM 1027 O O . LYS A 1 128 ? -21.540 -0.287 29.745 1.00 92.88 128 LYS A O 1
ATOM 1032 N N . PHE A 1 129 ? -21.481 -1.771 28.051 1.00 94.56 129 PHE A N 1
ATOM 1033 C CA . PHE A 1 129 ? -22.835 -2.280 28.274 1.00 94.56 129 PHE A CA 1
ATOM 1034 C C . PHE A 1 129 ? -22.949 -3.039 29.599 1.00 94.56 129 PHE A C 1
ATOM 1036 O O . PHE A 1 129 ? -23.881 -2.768 30.353 1.00 94.56 129 PHE A O 1
ATOM 1043 N N . ASP A 1 130 ? -21.992 -3.915 29.925 1.00 94.12 130 ASP A N 1
ATOM 1044 C CA . ASP A 1 130 ? -21.994 -4.639 31.204 1.00 94.12 130 ASP A CA 1
ATOM 1045 C C . ASP A 1 130 ? -21.934 -3.670 32.395 1.00 94.12 130 ASP A C 1
ATOM 1047 O O . ASP A 1 130 ? -22.755 -3.759 33.309 1.00 94.12 130 ASP A O 1
ATOM 1051 N N . LEU A 1 131 ? -21.047 -2.666 32.346 1.00 89.81 131 LEU A N 1
ATOM 1052 C CA . LEU A 1 131 ? -20.959 -1.623 33.373 1.00 89.81 131 LEU A CA 1
ATOM 1053 C C . LEU A 1 131 ? -22.306 -0.920 33.589 1.00 89.81 131 LEU A C 1
ATOM 1055 O O . LEU A 1 131 ? -22.737 -0.740 34.731 1.00 89.81 131 LEU A O 1
ATOM 1059 N N . TYR A 1 132 ? -22.976 -0.539 32.500 1.00 90.19 132 TYR A N 1
ATOM 1060 C CA . TYR A 1 132 ? -24.276 0.120 32.560 1.00 90.19 132 TYR A CA 1
ATOM 1061 C C . TYR A 1 132 ? -25.364 -0.804 33.130 1.00 90.19 132 TYR A C 1
ATOM 1063 O O . TYR A 1 132 ? -26.145 -0.379 33.979 1.00 90.19 132 TYR A O 1
ATOM 1071 N N . GLU A 1 133 ? -25.378 -2.085 32.756 1.00 93.88 133 GLU A N 1
ATOM 1072 C CA . GLU A 1 133 ? -26.328 -3.065 33.293 1.00 93.88 133 GLU A CA 1
ATOM 1073 C C . GLU A 1 133 ? -26.131 -3.290 34.803 1.00 93.88 133 GLU A C 1
ATOM 1075 O O . GLU A 1 133 ? -27.099 -3.378 35.570 1.00 93.88 133 GLU A O 1
ATOM 1080 N N . LYS A 1 134 ? -24.877 -3.363 35.273 1.00 92.75 134 LYS A N 1
ATOM 1081 C CA . LYS A 1 134 ? -24.590 -3.470 36.713 1.00 92.75 134 LYS A CA 1
ATOM 1082 C C . LYS A 1 134 ? -24.976 -2.197 37.454 1.00 92.75 134 LYS A C 1
ATOM 1084 O O . LYS A 1 134 ? -25.516 -2.289 38.555 1.00 92.75 134 LYS A O 1
ATOM 1089 N N . MET A 1 135 ? -24.743 -1.030 36.855 1.00 88.62 135 MET A N 1
ATOM 1090 C CA . MET A 1 135 ? -25.155 0.257 37.413 1.00 88.62 135 MET A CA 1
ATOM 1091 C C . MET A 1 135 ? -26.677 0.337 37.573 1.00 88.62 135 MET A C 1
ATOM 1093 O O . MET A 1 135 ? -27.138 0.605 38.680 1.00 88.62 135 MET A O 1
ATOM 1097 N N . GLN A 1 136 ? -27.445 0.022 36.525 1.00 89.94 136 GLN A N 1
ATOM 1098 C CA . GLN A 1 136 ? -28.910 0.005 36.585 1.00 89.94 136 GLN A CA 1
ATOM 1099 C C . GLN A 1 136 ? -29.427 -0.966 37.647 1.00 89.94 136 GLN A C 1
ATOM 1101 O O . GLN A 1 136 ? -30.308 -0.628 38.431 1.00 89.94 136 GLN A O 1
ATOM 1106 N N . ARG A 1 137 ? -28.851 -2.171 37.727 1.00 92.62 137 ARG A N 1
ATOM 1107 C CA . ARG A 1 137 ? -29.245 -3.149 38.748 1.00 92.62 137 ARG A CA 1
ATOM 1108 C C . ARG A 1 137 ? -28.943 -2.652 40.161 1.00 92.62 137 ARG A C 1
ATOM 1110 O O . ARG A 1 137 ? -29.757 -2.844 41.060 1.00 92.62 137 ARG A O 1
ATOM 1117 N N . LYS A 1 138 ? -27.790 -2.007 40.366 1.00 92.44 138 LYS A N 1
ATOM 1118 C CA . LYS A 1 138 ? -27.438 -1.376 41.644 1.00 92.44 138 LYS A CA 1
ATOM 1119 C C . LYS A 1 138 ? -28.461 -0.295 42.013 1.00 92.44 138 LYS A C 1
ATOM 1121 O O . LYS A 1 138 ? -28.905 -0.249 43.157 1.00 92.44 138 LYS A O 1
ATOM 1126 N N . GLU A 1 139 ? -28.834 0.554 41.060 1.00 88.88 139 GLU A N 1
ATOM 1127 C CA . GLU A 1 139 ? -29.819 1.622 41.253 1.00 88.88 139 GLU A CA 1
ATOM 1128 C C . GLU A 1 139 ? -31.207 1.072 41.604 1.00 88.88 139 GLU A C 1
ATOM 1130 O O . GLU A 1 139 ? -31.744 1.439 42.643 1.00 88.88 139 GLU A O 1
ATOM 1135 N N . GLN A 1 140 ? -31.716 0.098 40.845 1.00 91.94 140 GLN A N 1
ATOM 1136 C CA . GLN A 1 140 ? -33.003 -0.559 41.114 1.00 91.94 140 GLN A CA 1
ATOM 1137 C C . GLN A 1 140 ? -33.062 -1.200 42.506 1.00 91.94 140 GLN A C 1
ATOM 1139 O O . GLN A 1 140 ? -34.048 -1.056 43.225 1.00 91.94 140 GLN A O 1
ATOM 1144 N N . LEU A 1 141 ? -32.002 -1.907 42.917 1.00 93.69 141 LEU A N 1
ATOM 1145 C CA . LEU A 1 141 ? -31.931 -2.493 44.260 1.00 93.69 141 LEU A CA 1
ATOM 1146 C C . LEU A 1 141 ? -31.900 -1.418 45.352 1.00 93.69 141 LEU A C 1
ATOM 1148 O O . LEU A 1 141 ? -32.493 -1.606 46.413 1.00 93.69 141 LEU A O 1
ATOM 1152 N N . THR A 1 142 ? -31.224 -0.297 45.090 1.00 91.56 142 THR A N 1
ATOM 1153 C CA . THR A 1 142 ? -31.160 0.834 46.024 1.00 91.56 142 THR A CA 1
ATOM 1154 C C . THR A 1 142 ? -32.530 1.489 46.171 1.00 91.56 142 THR A C 1
ATOM 1156 O O . THR A 1 142 ? -32.987 1.689 47.292 1.00 91.56 142 THR A O 1
ATOM 1159 N N . GLU A 1 143 ? -33.217 1.748 45.059 1.00 90.94 143 GLU A N 1
ATOM 1160 C CA . GLU A 1 143 ? -34.581 2.280 45.043 1.00 90.94 143 GLU A CA 1
ATOM 1161 C C . GLU A 1 143 ? -35.546 1.352 45.791 1.00 90.94 143 GLU A C 1
ATOM 1163 O O . GLU A 1 143 ? -36.314 1.796 46.646 1.00 90.94 143 GLU A O 1
ATOM 1168 N N . HIS A 1 144 ? -35.451 0.042 45.549 1.00 94.69 144 HIS A N 1
ATOM 1169 C CA . HIS A 1 144 ? -36.286 -0.933 46.238 1.00 94.69 144 HIS A CA 1
ATOM 1170 C C . HIS A 1 144 ? -36.034 -0.962 47.753 1.00 94.69 144 HIS A C 1
ATOM 1172 O O . HIS A 1 144 ? -36.986 -0.969 48.535 1.00 94.69 144 HIS A O 1
ATOM 1178 N N . LEU A 1 145 ? -34.768 -0.938 48.183 1.00 93.69 145 LEU A N 1
ATOM 1179 C CA . LEU A 1 145 ? -34.406 -0.858 49.600 1.00 93.69 145 LEU A CA 1
ATOM 1180 C C . LEU A 1 145 ? -34.970 0.413 50.244 1.00 93.69 145 LEU A C 1
ATOM 1182 O O . LEU A 1 145 ? -35.564 0.347 51.320 1.00 93.69 145 LEU A O 1
ATOM 1186 N N . CYS A 1 146 ? -34.810 1.552 49.571 1.00 88.75 146 CYS A N 1
ATOM 1187 C CA . CYS A 1 146 ? -35.347 2.837 49.993 1.00 88.75 146 CYS A CA 1
ATOM 1188 C C . CYS A 1 146 ? -36.867 2.770 50.209 1.00 88.75 146 CYS A C 1
ATOM 1190 O O . CYS A 1 146 ? -37.345 3.121 51.289 1.00 88.75 146 CYS A O 1
ATOM 1192 N N . ALA A 1 147 ? -37.609 2.221 49.245 1.00 89.06 147 ALA A N 1
ATOM 1193 C CA . ALA A 1 147 ? -39.056 2.047 49.353 1.00 89.06 147 ALA A CA 1
ATOM 1194 C C . ALA A 1 147 ? -39.460 1.122 50.518 1.00 89.06 147 ALA A C 1
ATOM 1196 O O . ALA A 1 147 ? -40.426 1.405 51.229 1.00 89.06 147 ALA A O 1
ATOM 1197 N N . ILE A 1 148 ? -38.723 0.027 50.754 1.00 95.00 148 ILE A N 1
ATOM 1198 C CA . ILE A 1 148 ? -38.982 -0.873 51.892 1.00 95.00 148 ILE A CA 1
ATOM 1199 C C . ILE A 1 148 ? -38.784 -0.141 53.221 1.00 95.00 148 ILE A C 1
ATOM 1201 O O . ILE A 1 148 ? -39.618 -0.290 54.116 1.00 95.00 148 ILE A O 1
ATOM 1205 N N . ILE A 1 149 ? -37.694 0.619 53.363 1.00 92.69 149 ILE A N 1
ATOM 1206 C CA . ILE A 1 149 ? -37.391 1.373 54.586 1.00 92.69 149 ILE A CA 1
ATOM 1207 C C . ILE A 1 149 ? -38.491 2.400 54.848 1.00 92.69 149 ILE A C 1
ATOM 1209 O O . ILE A 1 149 ? -39.043 2.408 55.943 1.00 92.69 149 ILE A O 1
ATOM 1213 N N . GLU A 1 150 ? -38.866 3.196 53.846 1.00 89.00 150 GLU A N 1
ATOM 1214 C CA . GLU A 1 150 ? -39.930 4.198 53.966 1.00 89.00 150 GLU A CA 1
ATOM 1215 C C . GLU A 1 150 ? -41.256 3.571 54.417 1.00 89.00 150 GLU A C 1
ATOM 1217 O O . GLU A 1 150 ? -41.868 4.024 55.384 1.00 89.00 150 GLU A O 1
ATOM 1222 N N . GLN A 1 151 ? -41.666 2.460 53.797 1.00 92.06 151 GLN A N 1
ATOM 1223 C CA . GLN A 1 151 ? -42.860 1.732 54.228 1.00 92.06 151 GLN A CA 1
ATOM 1224 C C . GLN A 1 151 ? -42.743 1.201 55.661 1.00 92.06 151 GLN A C 1
ATOM 1226 O O . GLN A 1 151 ? -43.745 1.145 56.375 1.00 92.06 151 GLN A O 1
ATOM 1231 N N . ASN A 1 152 ? -41.554 0.766 56.085 1.00 95.38 152 ASN A N 1
ATOM 1232 C CA . ASN A 1 152 ? -41.333 0.271 57.441 1.00 95.38 152 ASN A CA 1
ATOM 1233 C C . ASN A 1 152 ? -41.440 1.398 58.472 1.00 95.38 152 ASN A C 1
ATOM 1235 O O . ASN A 1 152 ? -42.122 1.227 59.480 1.00 95.38 152 ASN A O 1
ATOM 1239 N N . GLU A 1 153 ? -40.810 2.542 58.203 1.00 91.19 153 GLU A N 1
ATOM 1240 C CA . GLU A 1 153 ? -40.866 3.716 59.074 1.00 91.19 153 GLU A CA 1
ATOM 1241 C C . GLU A 1 153 ? -42.292 4.264 59.182 1.00 91.19 153 GLU A C 1
ATOM 1243 O O . GLU A 1 153 ? -42.741 4.537 60.292 1.00 91.19 153 GLU A O 1
ATOM 1248 N N . ASN A 1 154 ? -43.054 4.288 58.084 1.00 87.75 154 ASN A N 1
ATOM 1249 C CA . ASN A 1 154 ? -44.467 4.676 58.120 1.00 87.75 154 ASN A CA 1
ATOM 1250 C C . ASN A 1 154 ? -45.295 3.733 59.009 1.00 87.75 154 ASN A C 1
ATOM 1252 O O . ASN A 1 154 ? -46.007 4.190 59.896 1.00 87.75 154 ASN A O 1
ATOM 1256 N N . ARG A 1 155 ? -45.127 2.408 58.873 1.00 94.19 155 ARG A N 1
ATOM 1257 C CA . ARG A 1 155 ? -45.821 1.441 59.750 1.00 94.19 155 ARG A CA 1
ATOM 1258 C C . ARG A 1 155 ? -45.435 1.598 61.222 1.00 94.19 155 ARG A C 1
ATOM 1260 O O . ARG A 1 155 ? -46.279 1.406 62.096 1.00 94.19 155 ARG A O 1
ATOM 1267 N N . LYS A 1 156 ? -44.162 1.893 61.514 1.00 93.56 156 LYS A N 1
ATOM 1268 C CA . LYS A 1 156 ? -43.707 2.161 62.887 1.00 93.56 156 LYS A CA 1
ATOM 1269 C C . LYS A 1 156 ? -44.354 3.428 63.427 1.00 93.56 156 LYS A C 1
ATOM 1271 O O . LYS A 1 156 ? -44.848 3.389 64.547 1.00 93.56 156 LYS A O 1
ATOM 1276 N N . ALA A 1 157 ? -44.375 4.504 62.643 1.00 90.38 157 ALA A N 1
ATOM 1277 C CA . ALA A 1 157 ? -45.026 5.754 63.012 1.00 90.38 157 ALA A CA 1
ATOM 1278 C C . ALA A 1 157 ? -46.513 5.526 63.321 1.00 90.38 157 ALA A C 1
ATOM 1280 O O . ALA A 1 157 ? -46.949 5.837 64.427 1.00 90.38 157 ALA A O 1
ATOM 1281 N N . ASP A 1 158 ? -47.247 4.858 62.425 1.00 88.81 158 ASP A N 1
ATOM 1282 C CA . ASP A 1 158 ? -48.662 4.518 62.621 1.00 88.81 158 ASP A CA 1
ATOM 1283 C C . ASP A 1 158 ? -48.882 3.726 63.919 1.00 88.81 158 ASP A C 1
ATOM 1285 O O . ASP A 1 158 ? -49.786 4.023 64.708 1.00 88.81 158 ASP A O 1
ATOM 1289 N N . LYS A 1 159 ? -48.028 2.726 64.183 1.00 94.38 159 LYS A N 1
ATOM 1290 C CA . LYS A 1 159 ? -48.149 1.901 65.389 1.00 94.38 159 LYS A CA 1
ATOM 1291 C C . LYS A 1 159 ? -47.801 2.668 66.663 1.00 94.38 159 LYS A C 1
ATOM 1293 O O . LYS A 1 159 ? -48.439 2.449 67.691 1.00 94.38 159 LYS A O 1
ATOM 1298 N N . LEU A 1 160 ? -46.803 3.547 66.614 1.00 91.31 160 LEU A N 1
ATOM 1299 C CA . LEU A 1 160 ? -46.449 4.413 67.737 1.00 91.31 160 LEU A CA 1
ATOM 1300 C C . LEU A 1 160 ? -47.597 5.368 68.066 1.00 91.31 160 LEU A C 1
ATOM 1302 O O . LEU A 1 160 ? -47.952 5.477 69.236 1.00 91.31 160 LEU A O 1
ATOM 1306 N N . VAL A 1 161 ? -48.233 5.971 67.056 1.00 88.38 161 VAL A N 1
ATOM 1307 C CA . VAL A 1 161 ? -49.426 6.813 67.240 1.00 88.38 161 VAL A CA 1
ATOM 1308 C C . VAL A 1 161 ? -50.556 6.019 67.900 1.00 88.38 161 VAL A C 1
ATOM 1310 O O . VAL A 1 161 ? -51.163 6.499 68.855 1.00 88.38 161 VAL A O 1
ATOM 1313 N N . GLU A 1 162 ? -50.825 4.788 67.454 1.00 90.69 162 GLU A N 1
ATOM 1314 C CA . GLU A 1 162 ? -51.832 3.916 68.078 1.00 90.69 162 GLU A CA 1
ATOM 1315 C C . GLU A 1 162 ? -51.525 3.641 69.562 1.0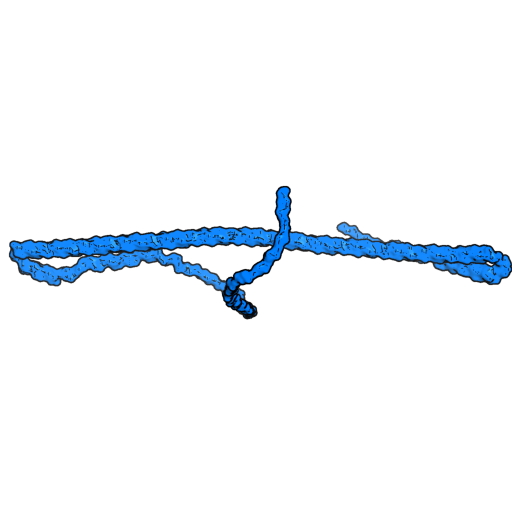0 90.69 162 GLU A C 1
ATOM 1317 O O . GLU A 1 162 ? -52.418 3.722 70.405 1.00 90.69 162 GLU A O 1
ATOM 1322 N N . LEU A 1 163 ? -50.264 3.348 69.898 1.00 92.12 163 LEU A N 1
ATOM 1323 C CA . LEU A 1 163 ? -49.834 3.100 71.278 1.00 92.12 163 LEU A CA 1
ATOM 1324 C C . LEU A 1 163 ? -49.893 4.364 72.147 1.00 92.12 163 LEU A C 1
ATOM 1326 O O . LEU A 1 163 ? -50.280 4.279 73.309 1.00 92.12 163 LEU A O 1
ATOM 1330 N N . MET A 1 164 ? -49.546 5.533 71.599 1.00 89.56 164 MET A N 1
ATOM 1331 C CA . MET A 1 164 ? -49.665 6.813 72.307 1.00 89.56 164 MET A CA 1
ATOM 1332 C C . MET A 1 164 ? -51.125 7.132 72.646 1.00 89.56 164 MET A C 1
ATOM 1334 O O . MET A 1 164 ? -51.394 7.594 73.752 1.00 89.56 164 MET A O 1
ATOM 1338 N N . LYS A 1 165 ? -52.068 6.817 71.745 1.00 88.75 165 LYS A N 1
ATOM 1339 C CA . LYS A 1 165 ? -53.510 6.956 72.010 1.00 88.75 165 LYS A CA 1
ATOM 1340 C C . LYS A 1 165 ? -53.998 6.027 73.122 1.00 88.75 165 LYS A C 1
ATOM 1342 O O . LYS A 1 165 ? -54.742 6.430 74.006 1.00 88.75 165 LYS A O 1
ATOM 1347 N N . GLN A 1 166 ? -53.527 4.777 73.139 1.00 91.38 166 GLN A N 1
ATOM 1348 C CA . GLN A 1 166 ? -53.847 3.832 74.223 1.00 91.38 166 GLN A CA 1
ATOM 1349 C C . GLN A 1 166 ? -53.351 4.297 75.607 1.00 91.38 166 GLN A C 1
ATOM 1351 O O . GLN A 1 166 ? -53.836 3.798 76.619 1.00 91.38 166 GLN A O 1
ATOM 1356 N N . LEU A 1 167 ? -52.396 5.232 75.652 1.00 90.94 167 LEU A N 1
ATOM 1357 C CA . LEU A 1 167 ? -51.855 5.842 76.869 1.00 90.94 167 LEU A CA 1
ATOM 1358 C C . LEU A 1 167 ? -52.474 7.213 77.203 1.00 90.94 167 LEU A C 1
ATOM 1360 O O . LEU A 1 167 ? -51.959 7.884 78.095 1.00 90.94 167 LEU A O 1
ATOM 1364 N N . GLU A 1 168 ? -53.538 7.632 76.507 1.00 85.81 168 GLU A N 1
ATOM 1365 C CA . GLU A 1 168 ? -54.233 8.918 76.708 1.00 85.81 168 GLU A CA 1
ATOM 1366 C C . GLU A 1 168 ? -53.340 10.163 76.455 1.00 85.81 168 GLU A C 1
ATOM 1368 O O . GLU A 1 168 ? -53.469 11.194 77.119 1.00 85.81 168 GLU A O 1
ATOM 1373 N N . MET A 1 169 ? -52.389 10.075 75.510 1.00 81.56 169 MET A N 1
ATOM 1374 C CA . MET A 1 169 ? -51.428 11.148 75.180 1.00 81.56 169 MET A CA 1
ATOM 1375 C C . MET A 1 169 ? -51.851 12.027 73.984 1.00 81.56 169 MET A C 1
ATOM 1377 O O . MET A 1 169 ? -51.005 12.641 73.334 1.00 81.56 169 MET A O 1
ATOM 1381 N N . GLU A 1 170 ? -53.146 12.114 73.672 1.00 77.38 170 GLU A N 1
ATOM 1382 C CA . GLU A 1 170 ? -53.694 12.769 72.472 1.00 77.38 170 GLU A CA 1
ATOM 1383 C C . GLU A 1 170 ? -53.254 14.228 72.283 1.00 77.38 170 GLU A C 1
ATOM 1385 O O . GLU A 1 170 ? -52.937 14.620 71.162 1.00 77.38 170 GLU A O 1
ATOM 1390 N N . ALA A 1 171 ? -53.150 15.009 73.363 1.00 71.75 171 ALA A N 1
ATOM 1391 C CA . ALA A 1 171 ? -52.708 16.406 73.294 1.00 71.75 171 ALA A CA 1
ATOM 1392 C C . ALA A 1 171 ? -51.264 16.563 72.768 1.00 71.75 171 ALA A C 1
ATOM 1394 O O . ALA A 1 171 ? -50.921 17.600 72.214 1.00 71.75 171 ALA A O 1
ATOM 1395 N N . ILE A 1 172 ? -50.420 15.534 72.919 1.00 71.88 172 ILE A N 1
ATOM 1396 C CA . ILE A 1 172 ? -49.019 15.532 72.464 1.00 71.88 172 ILE A CA 1
ATOM 1397 C C . ILE A 1 172 ? -48.912 15.045 71.007 1.00 71.88 172 ILE A C 1
ATOM 1399 O O . ILE A 1 172 ? -47.978 15.411 70.295 1.00 71.88 172 ILE A O 1
ATOM 1403 N N . ILE A 1 173 ? -49.867 14.231 70.545 1.00 71.19 173 ILE A N 1
ATOM 1404 C CA . ILE A 1 173 ? -49.913 13.721 69.165 1.00 71.19 173 ILE A CA 1
ATOM 1405 C C . ILE A 1 173 ? -50.230 14.863 68.189 1.00 71.19 173 ILE A C 1
ATOM 1407 O O . ILE A 1 173 ? -49.552 14.997 67.170 1.00 71.19 173 ILE A O 1
ATOM 1411 N N . GLU A 1 174 ? -51.203 15.717 68.526 1.00 66.88 174 GLU A N 1
ATOM 1412 C CA . GLU A 1 174 ? -51.605 16.860 67.689 1.00 66.88 174 GLU A CA 1
ATOM 1413 C C . GLU A 1 174 ? -50.459 17.869 67.483 1.00 66.88 174 GLU A C 1
ATOM 1415 O O . GLU A 1 174 ? -50.278 18.370 66.374 1.00 66.88 174 GLU A O 1
ATOM 1420 N N . ASP A 1 175 ? -49.622 18.095 68.501 1.00 65.38 175 ASP A N 1
ATOM 1421 C CA . ASP A 1 175 ? -48.429 18.947 68.392 1.00 65.38 175 ASP A CA 1
ATOM 1422 C C . ASP A 1 175 ? -47.313 18.311 67.530 1.00 65.38 175 ASP A C 1
ATOM 1424 O O . ASP A 1 175 ? -46.521 19.027 66.911 1.00 65.38 175 ASP A O 1
ATOM 1428 N N . TYR A 1 176 ? -47.219 16.977 67.457 1.00 68.69 176 TYR A N 1
ATOM 1429 C CA . TYR A 1 176 ? -46.156 16.276 66.721 1.00 68.69 176 TYR A CA 1
ATOM 1430 C C . TYR A 1 176 ? -46.417 16.206 65.206 1.00 68.69 176 TYR A C 1
ATOM 1432 O O . TYR A 1 176 ? -45.510 16.485 64.414 1.00 68.69 176 TYR A O 1
ATOM 1440 N N . ASP A 1 177 ? -47.652 15.908 64.789 1.00 65.88 177 ASP A N 1
ATOM 1441 C CA . ASP A 1 177 ? -48.024 15.775 63.368 1.00 65.88 177 ASP A CA 1
ATOM 1442 C C . ASP A 1 177 ? -47.872 17.095 62.581 1.00 65.88 177 ASP A C 1
ATOM 1444 O O . ASP A 1 177 ? -47.525 17.091 61.395 1.00 65.88 177 ASP A O 1
ATOM 1448 N N . ILE A 1 178 ? -48.042 18.245 63.247 1.00 60.34 178 ILE A N 1
ATOM 1449 C CA . ILE A 1 178 ? -47.892 19.582 62.642 1.00 60.34 178 ILE A CA 1
ATOM 1450 C C . ILE A 1 178 ? -46.428 19.878 62.257 1.00 60.34 178 ILE A C 1
ATOM 1452 O O . ILE A 1 178 ? -46.172 20.616 61.305 1.00 60.34 178 ILE A O 1
ATOM 1456 N N . ASN A 1 179 ? -45.452 19.290 62.957 1.00 57.31 179 ASN A N 1
ATOM 1457 C CA . ASN A 1 179 ? -44.042 19.678 62.853 1.00 57.31 179 ASN A CA 1
ATOM 1458 C C . ASN A 1 179 ? -43.194 18.817 61.893 1.00 57.31 179 ASN A C 1
ATOM 1460 O O . ASN A 1 179 ? -42.079 19.223 61.565 1.00 57.31 179 ASN A O 1
ATOM 1464 N N . ASN A 1 180 ? -43.675 17.654 61.427 1.00 59.09 180 ASN A N 1
ATOM 1465 C CA . ASN A 1 180 ? -42.806 16.638 60.800 1.00 59.09 180 ASN A CA 1
ATOM 1466 C C . ASN A 1 180 ? -43.214 16.174 59.380 1.00 59.09 180 ASN A C 1
ATOM 1468 O O . ASN A 1 180 ? -42.785 15.120 58.919 1.00 59.09 180 ASN A O 1
ATOM 1472 N N . SER A 1 181 ? -44.012 16.957 58.647 1.00 55.34 181 SER A N 1
ATOM 1473 C CA . SER A 1 181 ? -44.616 16.573 57.349 1.00 55.34 181 SER A CA 1
ATOM 1474 C C . SER A 1 181 ? -43.664 16.452 56.129 1.00 55.34 181 SER A C 1
ATOM 1476 O O . SER A 1 181 ? -44.129 16.537 54.993 1.00 55.34 181 SER A O 1
ATOM 1478 N N . GLN A 1 182 ? -42.346 16.255 56.288 1.00 55.94 182 GLN A N 1
ATOM 1479 C CA . GLN A 1 182 ? -41.445 16.062 55.134 1.00 55.94 182 GLN A CA 1
ATOM 1480 C C . GLN A 1 182 ? -41.003 14.599 54.952 1.00 55.94 182 GLN A C 1
ATOM 1482 O O . GLN A 1 182 ? -40.461 14.010 55.887 1.00 55.94 182 GLN A O 1
ATOM 1487 N N . PRO A 1 183 ? -41.116 14.023 53.736 1.00 56.94 183 PRO A N 1
ATOM 1488 C CA . PRO A 1 183 ? -40.605 12.685 53.461 1.00 56.94 183 PRO A CA 1
ATOM 1489 C C . PRO A 1 183 ? -39.072 12.668 53.559 1.00 56.94 183 PRO A C 1
ATOM 1491 O O . PRO A 1 183 ? -38.364 13.362 52.825 1.00 56.94 183 PRO A O 1
ATOM 1494 N N . VAL A 1 184 ? -38.562 11.860 54.489 1.00 58.22 184 VAL A N 1
ATOM 1495 C CA . VAL A 1 184 ? -37.153 11.829 54.923 1.00 58.22 184 VAL A CA 1
ATOM 1496 C C . VAL A 1 184 ? -36.205 11.333 53.820 1.00 58.22 184 VAL A C 1
ATOM 1498 O O . VAL A 1 184 ? -35.033 11.709 53.785 1.00 58.22 184 VAL A O 1
ATOM 1501 N N . LEU A 1 185 ? -36.701 10.521 52.880 1.00 57.19 185 LEU A N 1
ATOM 1502 C CA . LEU A 1 185 ? -35.854 9.773 51.947 1.00 57.19 185 LEU A CA 1
ATOM 1503 C C . LEU A 1 185 ? -35.594 10.454 50.593 1.00 57.19 185 LEU A C 1
ATOM 1505 O O . LEU A 1 185 ? -34.633 10.103 49.908 1.00 57.19 185 LEU A O 1
ATOM 1509 N N . SER A 1 186 ? -36.383 11.470 50.224 1.00 54.72 186 SER A N 1
ATOM 1510 C CA . SER A 1 186 ? -36.322 12.123 48.902 1.00 54.72 186 SER A CA 1
ATOM 1511 C C . SER A 1 186 ? -34.963 12.767 48.572 1.00 54.72 186 SER A C 1
ATOM 1513 O O . SER A 1 186 ? -34.692 13.049 47.407 1.00 54.72 186 SER A O 1
ATOM 1515 N N . LYS A 1 187 ? -34.093 13.007 49.564 1.00 55.94 187 LYS A N 1
ATOM 1516 C CA . LYS A 1 187 ? -32.775 13.640 49.371 1.00 55.94 187 LYS A CA 1
ATOM 1517 C C . LYS A 1 187 ? -31.660 12.681 48.939 1.00 55.94 187 LYS A C 1
ATOM 1519 O O . LYS A 1 187 ? -30.651 13.157 48.431 1.00 55.94 187 LYS A O 1
ATOM 1524 N N . PHE A 1 188 ? -31.805 11.365 49.117 1.00 56.03 188 PHE A N 1
ATOM 1525 C CA . PHE A 1 188 ? -30.702 10.422 48.864 1.00 56.03 188 PHE A CA 1
ATOM 1526 C C . PHE A 1 188 ? -30.529 10.057 47.380 1.00 56.03 188 PHE A C 1
ATOM 1528 O O . PHE A 1 18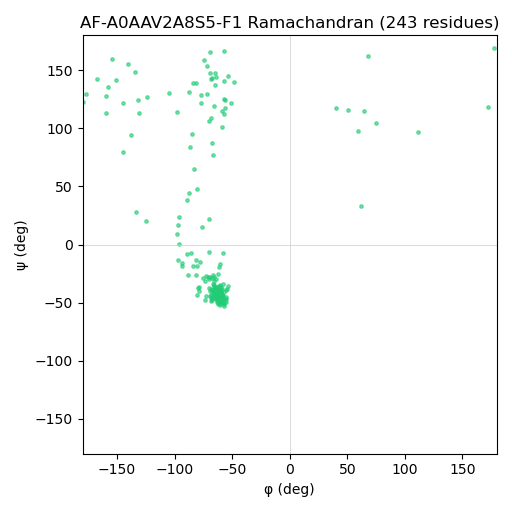8 ? -29.416 9.756 46.953 1.00 56.03 188 PHE A O 1
ATOM 1535 N N . CYS A 1 189 ? -31.592 10.140 46.574 1.00 53.56 189 CYS A N 1
ATOM 1536 C CA . CYS A 1 189 ? -31.538 9.804 45.146 1.00 53.56 189 CYS A CA 1
ATOM 1537 C C . CYS A 1 189 ? -30.719 10.801 44.305 1.00 53.56 189 CYS A C 1
ATOM 1539 O O . CYS A 1 189 ? -30.122 10.399 43.314 1.00 53.56 189 CYS A O 1
ATOM 1541 N N . LEU A 1 190 ? -30.621 12.073 44.713 1.00 52.91 190 LEU A N 1
ATOM 1542 C CA . LEU A 1 190 ? -29.961 13.130 43.926 1.00 52.91 190 LEU A CA 1
ATOM 1543 C C . LEU A 1 190 ? -28.421 13.097 43.982 1.00 52.91 190 LEU A C 1
ATOM 1545 O O . LEU A 1 190 ? -27.763 13.743 43.175 1.00 52.91 190 LEU A O 1
ATOM 1549 N N . LEU A 1 191 ? -27.822 12.360 44.924 1.00 53.69 191 LEU A N 1
ATOM 1550 C CA . LEU A 1 191 ? -26.362 12.339 45.122 1.00 53.69 191 LEU A CA 1
ATOM 1551 C C . LEU A 1 191 ? -25.629 11.323 44.229 1.00 53.69 191 LEU A C 1
ATOM 1553 O O . LEU A 1 191 ? -24.399 11.314 44.191 1.00 53.69 191 LEU A O 1
ATOM 1557 N N . ASN A 1 192 ? -26.358 10.476 43.497 1.00 54.72 192 ASN A N 1
ATOM 1558 C CA . ASN A 1 192 ? -25.752 9.489 42.600 1.00 54.72 192 ASN A CA 1
ATOM 1559 C C . ASN A 1 192 ? -25.347 10.072 41.232 1.00 54.72 192 ASN A C 1
ATOM 1561 O O . ASN A 1 192 ? -24.557 9.436 40.535 1.00 54.72 192 ASN A O 1
ATOM 1565 N N . ASP A 1 193 ? -25.805 11.274 40.869 1.00 54.59 193 ASP A N 1
ATOM 1566 C CA . ASP A 1 193 ? -25.555 11.864 39.545 1.00 54.59 193 ASP A CA 1
ATOM 1567 C C . ASP A 1 193 ? -24.091 12.291 39.321 1.00 54.59 193 ASP A C 1
ATOM 1569 O O . ASP A 1 193 ? -23.585 12.210 38.200 1.00 54.59 193 ASP A O 1
ATOM 1573 N N . GLU A 1 194 ? -23.349 12.680 40.366 1.00 52.94 194 GLU A N 1
ATOM 1574 C CA . GLU A 1 194 ? -21.984 13.209 40.191 1.00 52.94 194 GLU A CA 1
ATOM 1575 C C . GLU A 1 194 ? -20.901 12.130 39.993 1.00 52.94 194 GLU A C 1
ATOM 1577 O O . GLU A 1 194 ? -19.826 12.421 39.468 1.00 52.94 194 GLU A O 1
ATOM 1582 N N . THR A 1 195 ? -21.156 10.866 40.355 1.00 50.12 195 THR A N 1
ATOM 1583 C CA . THR A 1 195 ? -20.107 9.819 40.333 1.00 50.12 195 THR A CA 1
ATOM 1584 C C . THR A 1 195 ? -20.068 9.016 39.024 1.00 50.12 195 THR A C 1
ATOM 1586 O O . THR A 1 195 ? -19.047 8.414 38.693 1.00 50.12 195 THR A O 1
ATOM 1589 N N . TYR A 1 196 ? -21.134 9.034 38.217 1.00 55.38 196 TYR A N 1
ATOM 1590 C CA . TYR A 1 196 ? -21.256 8.166 37.034 1.00 55.38 196 TYR A CA 1
ATOM 1591 C C . TYR A 1 196 ? -20.869 8.824 35.699 1.00 55.38 196 TYR A C 1
ATOM 1593 O O . TYR A 1 196 ? -21.125 8.272 34.630 1.00 55.38 196 TYR A O 1
ATOM 1601 N N . HIS A 1 197 ? -20.146 9.950 35.723 1.00 53.22 197 HIS A N 1
ATOM 1602 C CA . HIS A 1 197 ? -19.683 10.642 34.511 1.00 53.22 197 HIS A CA 1
ATOM 1603 C C . HIS A 1 197 ? -18.474 9.968 33.797 1.00 53.22 197 HIS A C 1
ATOM 1605 O O . HIS A 1 197 ? -17.856 10.550 32.901 1.00 53.22 197 HIS A O 1
ATOM 1611 N N . CYS A 1 198 ? -18.120 8.714 34.098 1.00 50.22 198 CYS A N 1
ATOM 1612 C CA . CYS A 1 198 ? -16.984 8.021 33.464 1.00 50.22 198 CYS A CA 1
ATOM 1613 C C . CYS A 1 198 ? -17.314 7.447 32.063 1.00 50.22 198 CYS A C 1
ATOM 1615 O O . CYS A 1 198 ? -17.044 6.292 31.754 1.00 50.22 198 CYS A O 1
ATOM 1617 N N . CYS A 1 199 ? -17.930 8.248 31.195 1.00 49.41 199 CYS A N 1
ATOM 1618 C CA . CYS A 1 199 ? -18.178 7.917 29.786 1.00 49.41 199 CYS A CA 1
ATOM 1619 C C . CYS A 1 199 ? -17.813 9.082 28.845 1.00 49.41 199 CYS A C 1
ATOM 1621 O O . CYS A 1 199 ? -18.375 9.200 27.761 1.00 49.41 199 CYS A O 1
ATOM 1623 N N . GLN A 1 200 ? -16.862 9.945 29.228 1.00 54.59 200 GLN A N 1
ATOM 1624 C CA . GLN A 1 200 ? -16.308 10.988 28.347 1.00 54.59 200 GLN A CA 1
ATOM 1625 C C . GLN A 1 200 ? -15.089 10.503 27.529 1.00 54.59 200 GLN A C 1
ATOM 1627 O O . GLN A 1 200 ? -14.127 11.245 27.341 1.00 54.59 200 GLN A O 1
ATOM 1632 N N . THR A 1 201 ? -15.066 9.267 27.026 1.00 58.94 201 THR A N 1
ATOM 1633 C CA . THR A 1 201 ? -13.942 8.773 26.199 1.00 58.94 201 THR A CA 1
ATOM 1634 C C . THR A 1 201 ? -14.098 9.086 24.712 1.00 58.94 201 THR A C 1
ATOM 1636 O O . THR A 1 201 ? -13.806 8.254 23.867 1.00 58.94 201 THR A O 1
ATOM 1639 N N . LEU A 1 202 ? -14.501 10.316 24.383 1.00 46.81 202 LEU A N 1
ATOM 1640 C CA . LEU A 1 202 ? -14.294 10.914 23.062 1.00 46.81 202 LEU A CA 1
ATOM 1641 C C . LEU A 1 202 ? -14.032 12.418 23.234 1.00 46.81 202 LEU A C 1
ATOM 1643 O O . LEU A 1 202 ? -14.912 13.246 23.017 1.00 46.81 202 LEU A O 1
ATOM 1647 N N . LYS A 1 203 ? -12.802 12.798 23.606 1.00 46.34 203 LYS A N 1
ATOM 1648 C CA . LYS A 1 203 ? -12.279 14.082 23.119 1.00 46.34 203 LYS A CA 1
ATOM 1649 C C . LYS A 1 203 ? -11.853 13.844 21.669 1.00 46.34 203 LYS A C 1
ATOM 1651 O O . LYS A 1 203 ? -11.014 12.968 21.453 1.00 46.34 203 LYS A O 1
ATOM 1656 N N . PRO A 1 204 ? -12.395 14.575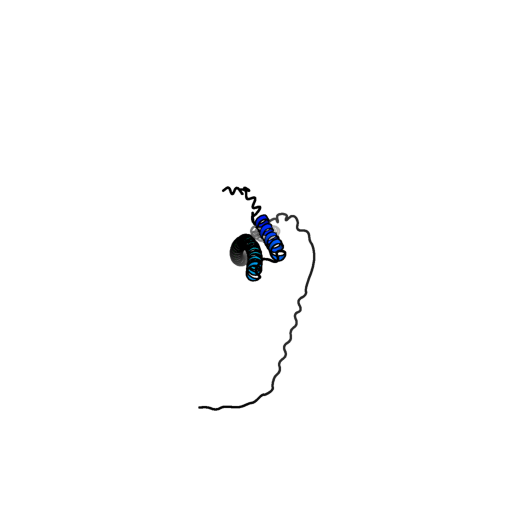 20.679 1.00 41.34 204 PRO A N 1
ATOM 1657 C CA . PRO A 1 204 ? -11.847 14.550 19.334 1.00 41.34 204 PRO A CA 1
ATOM 1658 C C . PRO A 1 204 ? -10.377 14.950 19.424 1.00 41.34 204 PRO A C 1
ATOM 1660 O O . PRO A 1 204 ? -10.051 16.006 19.972 1.00 41.34 204 PRO A O 1
ATOM 1663 N N . SER A 1 205 ? -9.496 14.090 18.916 1.00 37.16 205 SER A N 1
ATOM 1664 C CA . SER A 1 205 ? -8.111 14.464 18.655 1.00 37.16 205 SER A CA 1
ATOM 1665 C C . SER A 1 205 ? -8.138 15.750 17.833 1.00 37.16 205 SER A C 1
ATOM 1667 O O . SER A 1 205 ? -8.805 15.804 16.794 1.00 37.16 205 SER A O 1
ATOM 1669 N N . GLN A 1 206 ? -7.508 16.810 18.343 1.00 40.69 206 GLN A N 1
ATOM 1670 C CA . GLN A 1 206 ? -7.432 18.076 17.633 1.00 40.69 206 GLN A CA 1
ATOM 1671 C C . GLN A 1 206 ? -6.777 17.813 16.280 1.00 40.69 206 GLN A C 1
ATOM 1673 O O . GLN A 1 206 ? -5.606 17.445 16.206 1.00 40.69 206 GLN A O 1
ATOM 1678 N N . LYS A 1 207 ? -7.561 17.968 15.209 1.00 37.16 207 LYS A N 1
ATOM 1679 C CA . LYS A 1 207 ? -7.038 18.014 13.849 1.00 37.16 207 LYS A CA 1
ATOM 1680 C C . LYS A 1 207 ? -6.001 19.130 13.807 1.00 37.16 207 LYS A C 1
ATOM 1682 O O . LYS A 1 207 ? -6.326 20.295 14.030 1.00 37.16 207 LYS A O 1
ATOM 1687 N N . THR A 1 208 ? -4.761 18.758 13.530 1.00 35.56 208 THR A N 1
ATOM 1688 C CA . THR A 1 208 ? -3.756 19.675 13.011 1.00 35.56 208 THR A CA 1
ATOM 1689 C C . THR A 1 208 ? -4.284 20.285 11.705 1.00 35.56 208 THR A C 1
ATOM 1691 O O . THR A 1 208 ? -4.944 19.585 10.930 1.00 35.56 208 THR A O 1
ATOM 1694 N N . PRO A 1 209 ? -4.061 21.584 11.447 1.00 35.03 209 PRO A N 1
ATOM 1695 C CA . PRO A 1 209 ? -4.506 22.202 10.209 1.00 35.03 209 PRO A CA 1
ATOM 1696 C C . PRO A 1 209 ? -3.690 21.633 9.046 1.00 35.03 209 PRO A C 1
ATOM 1698 O O . PRO A 1 209 ? -2.500 21.900 8.908 1.00 35.03 209 PRO A O 1
ATOM 1701 N N . SER A 1 210 ? -4.349 20.825 8.220 1.00 34.44 210 SER A N 1
ATOM 1702 C CA . SER A 1 210 ? -3.908 20.494 6.872 1.00 34.44 210 SER A CA 1
ATOM 1703 C C . SER A 1 210 ? -4.067 21.737 5.999 1.00 34.44 210 SER A C 1
ATOM 1705 O O . SER A 1 210 ? -5.188 22.121 5.658 1.00 34.44 210 SER A O 1
ATOM 1707 N N . THR A 1 211 ? -2.950 22.375 5.673 1.00 34.88 211 THR A N 1
ATOM 1708 C CA . THR A 1 211 ? -2.873 23.416 4.652 1.00 34.88 211 THR A CA 1
ATOM 1709 C C . THR A 1 211 ? -2.885 22.771 3.265 1.00 34.88 211 THR A C 1
ATOM 1711 O O . THR A 1 211 ? -2.096 21.873 2.987 1.00 34.88 211 THR A O 1
ATOM 1714 N N . ASP A 1 212 ? -3.789 23.279 2.429 1.00 34.53 212 ASP A N 1
ATOM 1715 C CA . ASP A 1 212 ? -3.769 23.321 0.965 1.00 34.53 212 ASP A CA 1
ATOM 1716 C C . ASP A 1 212 ? -3.684 22.018 0.155 1.00 34.53 212 ASP A C 1
ATOM 1718 O O . ASP A 1 212 ? -2.613 21.580 -0.252 1.00 34.53 212 ASP A O 1
ATOM 1722 N N . LEU A 1 213 ? -4.855 21.550 -0.294 1.00 32.62 213 LEU A N 1
ATOM 1723 C CA . LEU A 1 213 ? -5.022 21.122 -1.685 1.00 32.62 213 LEU A CA 1
ATOM 1724 C C . LEU A 1 213 ? -6.286 21.761 -2.269 1.00 32.62 213 LEU A C 1
ATOM 1726 O O . LEU A 1 213 ? -7.410 21.494 -1.840 1.00 32.62 213 LEU A O 1
ATOM 1730 N N . LYS A 1 214 ? -6.064 22.651 -3.240 1.00 34.69 214 LYS A N 1
ATOM 1731 C CA . LYS A 1 214 ? -7.092 23.227 -4.103 1.00 34.69 214 LYS A CA 1
ATOM 1732 C C . LYS A 1 214 ? -7.669 22.157 -5.029 1.00 34.69 214 LYS A C 1
ATOM 1734 O O . LYS A 1 214 ? -6.959 21.284 -5.517 1.00 34.69 214 LYS A O 1
ATOM 1739 N N . GLN A 1 215 ? -8.969 22.305 -5.241 1.00 33.19 215 GLN A N 1
ATOM 1740 C CA . GLN A 1 215 ? -9.825 21.621 -6.200 1.00 33.19 215 GLN A CA 1
ATOM 1741 C C . GLN A 1 215 ? -9.294 21.711 -7.637 1.00 33.19 215 GLN A C 1
ATOM 1743 O O . GLN A 1 215 ? -8.870 22.784 -8.055 1.00 33.19 215 GLN A O 1
ATOM 1748 N N . GLU A 1 216 ? -9.493 20.642 -8.406 1.00 31.80 216 GLU A N 1
ATOM 1749 C CA . GLU A 1 216 ? -10.035 20.740 -9.764 1.00 31.80 216 GLU A CA 1
ATOM 1750 C C . GLU A 1 216 ? -10.816 19.460 -10.112 1.00 31.80 216 GLU A C 1
ATOM 1752 O O . GLU A 1 216 ? -10.495 18.365 -9.652 1.00 31.80 216 GLU A O 1
ATOM 1757 N N . GLN A 1 217 ? -11.921 19.674 -10.825 1.00 34.25 217 GLN A N 1
ATOM 1758 C CA . GLN A 1 217 ? -12.960 18.733 -11.263 1.00 34.25 217 GLN A CA 1
ATOM 1759 C C . GLN A 1 217 ? -12.370 17.776 -12.333 1.00 34.25 217 GLN A C 1
ATOM 1761 O O . GLN A 1 217 ? -11.287 18.031 -12.839 1.00 34.25 217 GLN A O 1
ATOM 1766 N N . GLU A 1 218 ? -12.935 16.643 -12.749 1.00 31.64 218 GLU A N 1
ATOM 1767 C CA . GLU A 1 218 ? -14.303 16.323 -13.154 1.00 31.64 218 GLU A CA 1
ATOM 1768 C C . GLU A 1 218 ? -14.314 14.834 -13.606 1.00 31.64 218 GLU A C 1
ATOM 1770 O O . GLU A 1 218 ? -13.251 14.263 -13.851 1.00 31.64 218 GLU A O 1
ATOM 1775 N N . ALA A 1 219 ? -15.510 14.263 -13.799 1.00 32.53 219 ALA A N 1
ATOM 1776 C CA . ALA A 1 219 ? -15.846 13.060 -14.590 1.00 32.53 219 ALA A CA 1
ATOM 1777 C C . ALA A 1 219 ? -16.316 11.803 -13.821 1.00 32.53 219 ALA A C 1
ATOM 1779 O O . ALA A 1 219 ? -15.560 10.944 -13.375 1.00 32.53 219 ALA A O 1
ATOM 1780 N N . VAL A 1 220 ? -17.646 11.709 -13.778 1.00 40.91 220 VAL A N 1
ATOM 1781 C CA . VAL A 1 220 ? -18.501 10.529 -13.571 1.00 40.91 220 VAL A CA 1
ATOM 1782 C C . VAL A 1 220 ? -18.329 9.553 -14.752 1.00 40.91 220 VAL A C 1
ATOM 1784 O O . VAL A 1 220 ? -18.149 10.008 -15.883 1.00 40.91 220 VAL A O 1
ATOM 1787 N N . PRO A 1 221 ? -18.440 8.227 -14.541 1.00 38.62 221 PRO A N 1
ATOM 1788 C CA . PRO A 1 221 ? -19.548 7.535 -15.207 1.00 38.62 221 PRO A CA 1
ATOM 1789 C C . PRO A 1 221 ? -20.328 6.556 -14.318 1.00 38.62 221 PRO A C 1
ATOM 1791 O O . PRO A 1 221 ? -19.812 5.915 -13.408 1.00 38.62 221 PRO A O 1
ATOM 1794 N N . GLN A 1 222 ? -21.608 6.484 -14.669 1.00 35.19 222 GLN A N 1
ATOM 1795 C CA . GLN A 1 222 ? -22.707 5.706 -14.116 1.00 35.19 222 GLN A CA 1
ATOM 1796 C C . GLN A 1 222 ? -22.509 4.188 -14.261 1.00 35.19 222 GLN A C 1
ATOM 1798 O O . GLN A 1 222 ? -22.040 3.702 -15.289 1.00 35.19 222 GLN A O 1
ATOM 1803 N N . THR A 1 223 ? -22.962 3.444 -13.253 1.00 41.31 223 THR A N 1
ATOM 1804 C CA . THR A 1 223 ? -23.399 2.049 -13.384 1.00 41.31 223 THR A CA 1
ATOM 1805 C C . THR A 1 223 ? -24.734 1.979 -14.131 1.00 41.31 223 THR A C 1
ATOM 1807 O O . THR A 1 223 ? -25.544 2.904 -14.041 1.00 41.31 223 THR A O 1
ATOM 1810 N N . PRO A 1 224 ? -25.008 0.851 -14.797 1.00 43.06 224 PRO A N 1
ATOM 1811 C CA . PRO A 1 224 ? -26.364 0.316 -14.761 1.00 43.06 224 PRO A CA 1
ATOM 1812 C C . PRO A 1 224 ? -26.383 -1.132 -14.260 1.00 43.06 224 PRO A C 1
ATOM 1814 O O . PRO A 1 224 ? -25.704 -2.009 -14.793 1.00 43.06 224 PRO A O 1
ATOM 1817 N N . GLU A 1 225 ? -27.207 -1.362 -13.242 1.00 40.09 225 GLU A N 1
ATOM 1818 C CA . GLU A 1 225 ? -27.881 -2.639 -13.032 1.00 40.09 225 GLU A CA 1
ATOM 1819 C C . GLU A 1 225 ? -28.847 -2.876 -14.201 1.00 40.09 225 GLU A C 1
ATOM 1821 O O . GLU A 1 225 ? -29.579 -1.959 -14.562 1.00 40.09 225 GLU A O 1
ATOM 1826 N N . GLU A 1 226 ? -28.917 -4.097 -14.737 1.00 34.47 226 GLU A N 1
ATOM 1827 C CA . GLU A 1 226 ? -30.221 -4.678 -15.067 1.00 34.47 226 GLU A CA 1
ATOM 1828 C C . GLU A 1 226 ? -30.181 -6.209 -15.155 1.00 34.47 226 GLU A C 1
ATOM 1830 O O . GLU A 1 226 ? -29.274 -6.840 -15.697 1.00 34.47 226 GLU A O 1
ATOM 1835 N N . ILE A 1 227 ? -31.214 -6.772 -14.543 1.00 39.81 227 ILE A N 1
ATOM 1836 C CA . ILE A 1 227 ? -31.577 -8.173 -14.380 1.00 39.81 227 ILE A CA 1
ATOM 1837 C C . ILE A 1 227 ? -32.337 -8.629 -15.632 1.00 39.81 227 ILE A C 1
ATOM 1839 O O . ILE A 1 227 ? -33.223 -7.905 -16.075 1.00 39.81 227 ILE A O 1
ATOM 1843 N N . ASN A 1 228 ? -32.076 -9.840 -16.146 1.00 36.19 228 ASN A N 1
ATOM 1844 C CA . ASN A 1 228 ? -33.130 -10.816 -16.482 1.00 36.19 228 ASN A CA 1
ATOM 1845 C C . ASN A 1 228 ? -32.576 -12.161 -16.991 1.00 36.19 228 ASN A C 1
ATOM 1847 O O . ASN A 1 228 ? -31.781 -12.217 -17.925 1.00 36.19 228 ASN A O 1
ATOM 1851 N N . SER A 1 229 ? -33.075 -13.248 -16.390 1.00 39.06 229 SER A N 1
ATOM 1852 C CA . SER A 1 229 ? -33.175 -14.575 -17.020 1.00 39.06 229 SER A CA 1
ATOM 1853 C C . SER A 1 229 ? -34.321 -14.587 -18.037 1.00 39.06 229 SER A C 1
ATOM 1855 O O . SER A 1 229 ? -35.254 -13.790 -17.912 1.00 39.06 229 SER A O 1
ATOM 1857 N N . PRO A 1 230 ? -34.303 -15.526 -18.995 1.00 50.28 230 PRO A N 1
ATOM 1858 C CA . PRO A 1 230 ? -35.408 -16.489 -19.021 1.00 50.28 230 PRO A CA 1
ATOM 1859 C C . PRO A 1 230 ? -35.002 -17.936 -19.362 1.00 50.28 230 PRO A C 1
ATOM 1861 O O . PRO A 1 230 ? -33.998 -18.201 -20.022 1.00 50.28 230 PRO A O 1
ATOM 1864 N N . GLU A 1 231 ? -35.844 -18.853 -18.888 1.00 40.19 231 GLU A N 1
ATOM 1865 C CA . GLU A 1 231 ? -35.933 -20.279 -19.220 1.00 40.19 231 GLU A CA 1
ATOM 1866 C C . GLU A 1 231 ? -36.450 -20.514 -20.657 1.00 40.19 231 GLU A C 1
ATOM 1868 O O . GLU A 1 231 ? -37.274 -19.740 -21.132 1.00 40.19 231 GLU A O 1
ATOM 1873 N N . ASP A 1 232 ? -35.993 -21.592 -21.314 1.00 34.19 232 ASP A N 1
ATOM 1874 C CA . ASP A 1 232 ? -36.778 -22.564 -22.122 1.00 34.19 232 ASP A CA 1
ATOM 1875 C C . ASP A 1 232 ? -35.790 -23.524 -22.840 1.00 34.19 232 ASP A C 1
ATOM 1877 O O . ASP A 1 232 ? -34.834 -23.092 -23.474 1.00 34.19 232 ASP A O 1
ATOM 1881 N N . SER A 1 233 ? -35.790 -24.844 -22.617 1.00 36.09 233 SER A N 1
ATOM 1882 C CA . SER A 1 233 ? -36.782 -25.863 -23.011 1.00 36.09 233 SER A CA 1
ATOM 1883 C C . SER A 1 233 ? -36.756 -26.245 -24.509 1.00 36.09 233 SER A C 1
ATOM 1885 O O . SER A 1 233 ? -37.292 -25.559 -25.369 1.00 36.09 233 SER A O 1
ATOM 1887 N N . MET A 1 234 ? -36.188 -27.436 -24.760 1.00 41.19 234 MET A N 1
ATOM 1888 C CA . MET A 1 234 ? -36.468 -28.407 -25.840 1.00 41.19 234 MET A CA 1
ATOM 1889 C C . MET A 1 234 ? -36.214 -28.045 -27.321 1.00 41.19 234 MET A C 1
ATOM 1891 O O . MET A 1 234 ? -37.013 -27.358 -27.949 1.00 41.19 234 MET A O 1
ATOM 1895 N N . LYS A 1 235 ? -35.260 -28.759 -27.954 1.00 41.12 235 LYS A N 1
ATOM 1896 C CA . LYS A 1 235 ? -35.548 -29.802 -28.976 1.00 41.12 235 LYS A CA 1
ATOM 1897 C C . LYS A 1 235 ? -34.288 -30.493 -29.542 1.00 41.12 235 LYS A C 1
ATOM 1899 O O . LYS A 1 235 ? -33.418 -29.852 -30.108 1.00 41.12 235 LYS A O 1
ATOM 1904 N N . THR A 1 236 ? -34.285 -31.822 -29.387 1.00 42.38 236 THR A N 1
ATOM 1905 C CA . THR A 1 236 ? -33.917 -32.890 -30.347 1.00 42.38 236 THR A CA 1
ATOM 1906 C C . THR A 1 236 ? -32.711 -32.723 -31.279 1.00 42.38 236 THR A C 1
ATOM 1908 O O . THR A 1 236 ? -32.832 -32.002 -32.257 1.00 42.38 236 THR A O 1
ATOM 1911 N N . GLU A 1 237 ? -31.707 -33.600 -31.140 1.00 42.69 237 GLU A N 1
ATOM 1912 C CA . GLU A 1 237 ? -31.159 -34.374 -32.271 1.00 42.69 237 GLU A CA 1
ATOM 1913 C C . GLU A 1 237 ? -30.742 -35.785 -31.809 1.00 42.69 237 GLU A C 1
ATOM 1915 O O . GLU A 1 237 ? -29.949 -35.965 -30.887 1.00 42.69 237 GLU A O 1
ATOM 1920 N N . ASN A 1 238 ? -31.340 -36.786 -32.459 1.00 42.72 238 ASN A N 1
ATOM 1921 C CA . ASN A 1 238 ? -30.916 -38.182 -32.480 1.00 42.72 238 ASN A CA 1
ATOM 1922 C C . ASN A 1 238 ? -29.796 -38.339 -33.519 1.00 42.72 238 ASN A C 1
ATOM 1924 O O . ASN A 1 238 ? -29.989 -37.899 -34.649 1.00 42.72 238 ASN A O 1
ATOM 1928 N N . CYS A 1 239 ? -28.748 -39.113 -33.219 1.00 38.75 239 CYS A N 1
ATOM 1929 C CA . CYS A 1 239 ? -28.215 -40.095 -34.171 1.00 38.75 239 CYS A CA 1
ATOM 1930 C C . CYS A 1 239 ? -27.377 -41.173 -33.456 1.00 38.75 239 CYS A C 1
ATOM 1932 O O . CYS A 1 239 ? -26.479 -40.861 -32.677 1.00 38.75 239 CYS A O 1
ATOM 1934 N N . CYS A 1 240 ? -27.720 -42.436 -33.729 1.00 42.25 240 CYS A N 1
ATOM 1935 C CA . CYS A 1 240 ? -26.970 -43.672 -33.461 1.00 42.25 240 CYS A CA 1
ATOM 1936 C C . CYS A 1 240 ? -25.570 -43.630 -34.130 1.00 42.25 240 CYS A C 1
ATOM 1938 O O . CYS A 1 240 ? -25.347 -42.774 -34.975 1.00 42.25 240 CYS A O 1
ATOM 1940 N N . THR A 1 241 ? -24.557 -44.461 -33.876 1.00 48.31 241 THR A N 1
ATOM 1941 C CA . THR A 1 241 ? -24.352 -45.875 -33.484 1.00 48.31 241 THR A CA 1
ATOM 1942 C C . THR A 1 241 ? -22.974 -45.937 -32.760 1.00 48.31 241 THR A C 1
ATOM 1944 O O . THR A 1 241 ? -22.207 -44.987 -32.853 1.00 48.31 241 THR A O 1
ATOM 1947 N N . ASP A 1 242 ? -22.579 -46.900 -31.923 1.00 49.62 242 ASP A N 1
ATOM 1948 C CA . ASP A 1 242 ? -22.408 -48.333 -32.178 1.00 49.62 242 ASP A CA 1
ATOM 1949 C C . ASP A 1 242 ? -22.230 -49.117 -30.860 1.00 49.62 242 ASP A C 1
ATOM 1951 O O . ASP A 1 242 ? -21.576 -48.666 -29.917 1.00 49.62 242 ASP A O 1
ATOM 1955 N N . GLN A 1 243 ? -22.814 -50.316 -30.839 1.00 53.69 243 GLN A N 1
ATOM 1956 C CA . GLN A 1 243 ? -22.603 -51.405 -29.874 1.00 53.69 243 GLN A CA 1
ATOM 1957 C C . GLN A 1 243 ? -21.214 -52.035 -30.108 1.00 53.69 243 GLN A C 1
ATOM 1959 O O . GLN A 1 243 ? -20.841 -52.233 -31.258 1.00 53.69 243 GLN A O 1
ATOM 1964 N N . SER A 1 244 ? -20.377 -52.191 -29.069 1.00 52.69 244 SER A N 1
ATOM 1965 C CA . SER A 1 244 ? -20.098 -53.445 -28.311 1.00 52.69 244 SER A CA 1
ATOM 1966 C C . SER A 1 244 ? -19.356 -54.543 -29.103 1.00 52.69 244 SER A C 1
ATOM 1968 O O . SER A 1 244 ? -19.422 -54.544 -30.327 1.00 52.69 244 SER A O 1
ATOM 1970 N N . PRO A 1 245 ? -18.737 -55.555 -28.460 1.00 67.25 245 PRO A N 1
ATOM 1971 C CA . PRO A 1 245 ? -18.485 -55.792 -27.029 1.00 67.25 245 PRO A CA 1
ATOM 1972 C C . PRO A 1 245 ? -17.019 -55.612 -26.597 1.00 67.25 245 PRO A C 1
ATOM 1974 O O . PRO A 1 245 ? -16.105 -55.818 -27.425 1.00 67.25 245 PRO A O 1
#

pLDDT: mean 75.01, std 23.71, range [31.64, 98.75]

Foldseek 3Di:
DDDDDPPDDDPCPPPLVVVLVVLVVVLVVQVPDPPHDPVVSVVSVVVSVVSVVVVVVVVVVVVVVVVVVVVVVVVVVVVVVVVVVVVVVVVVVVVVVVVVVVVVVVVVVVVVVVVVVVVVVVVVVVVVVVVVVVVVVVLVVVVVVLVVVLVVVVVVVVVVVVVCVVVVNVVVVVVVVVPDPDRPRPPPSVVVVPPPPPPPPDDDDPDDDDDDDDDDDDDDDDDDDDDDDDDDDDDDDDDDDDDDD